Protein AF-A0A3D3RFQ3-F1 (afdb_monomer_lite)

Sequence (217 aa):
MRLSKIRIKNFKSLNEIELFIPKKDDSRAGSADFLSLVGPNNAGKSSILQAIELACPNTNLKKPILDHFPNRDLSNSPIEVEMLFEEIDVEESNNWIIKRCVNQNKIELLRRWDSDGEKISASPETLVKLPVYEFEELSVDKTKEYPTRTVLSKNEKWKPVLEKYDTNQGSKSPISKKIWHEIIDLAVSEYPDLVKDSGAYSWQNPTGLELTCLKNL

Structure (mmCIF, N/CA/C/O backbone):
data_AF-A0A3D3RFQ3-F1
#
_entry.id   AF-A0A3D3RFQ3-F1
#
loop_
_atom_site.group_PDB
_atom_site.id
_atom_site.type_symbol
_atom_site.label_atom_id
_atom_site.label_alt_id
_atom_site.label_comp_id
_atom_site.label_asym_id
_atom_site.label_entity_id
_atom_site.label_seq_id
_atom_site.pdbx_PDB_ins_code
_atom_site.Cartn_x
_atom_site.Cartn_y
_atom_site.Cartn_z
_atom_site.occupancy
_atom_site.B_iso_or_equiv
_atom_site.auth_seq_id
_atom_site.auth_comp_id
_atom_site.auth_asym_id
_atom_site.auth_atom_id
_atom_site.pdbx_PDB_model_num
ATOM 1 N N . MET A 1 1 ? 3.100 -13.810 5.535 1.00 85.19 1 MET A N 1
ATOM 2 C CA . MET A 1 1 ? 2.450 -13.030 4.461 1.00 85.19 1 MET A CA 1
ATOM 3 C C . MET A 1 1 ? 3.001 -13.425 3.100 1.00 85.19 1 MET A C 1
ATOM 5 O O . MET A 1 1 ? 4.185 -13.724 2.988 1.00 85.19 1 MET A O 1
ATOM 9 N N . ARG A 1 2 ? 2.171 -13.402 2.054 1.00 87.44 2 ARG A N 1
ATOM 10 C CA . ARG A 1 2 ? 2.539 -13.751 0.673 1.00 87.44 2 ARG A CA 1
ATOM 11 C C . ARG A 1 2 ? 2.193 -12.613 -0.283 1.00 87.44 2 ARG A C 1
ATOM 13 O O . ARG A 1 2 ? 1.047 -12.182 -0.331 1.00 87.44 2 ARG A O 1
ATOM 20 N N . LEU A 1 3 ? 3.154 -12.159 -1.086 1.00 90.75 3 LEU A N 1
ATOM 21 C CA . LEU A 1 3 ? 2.899 -11.199 -2.165 1.00 90.75 3 LEU A CA 1
ATOM 22 C C . LEU A 1 3 ? 2.108 -11.887 -3.289 1.00 90.75 3 LEU A C 1
ATOM 24 O O . LEU A 1 3 ? 2.570 -12.879 -3.849 1.00 90.75 3 LEU A O 1
ATOM 28 N N . SER A 1 4 ? 0.919 -11.383 -3.618 1.00 93.31 4 SER A N 1
ATOM 29 C CA . SER A 1 4 ? 0.034 -11.976 -4.633 1.00 93.31 4 SER A CA 1
ATOM 30 C C . SER A 1 4 ? -0.115 -11.108 -5.880 1.00 93.31 4 SER A C 1
ATOM 32 O O . SER A 1 4 ? -0.360 -11.633 -6.968 1.00 93.31 4 SER A O 1
ATOM 34 N N . LYS A 1 5 ? 0.057 -9.790 -5.750 1.00 95.38 5 LYS A N 1
ATOM 35 C CA . LYS A 1 5 ? -0.076 -8.840 -6.856 1.00 95.38 5 LYS A CA 1
ATOM 36 C C . LYS A 1 5 ? 0.896 -7.679 -6.700 1.00 95.38 5 LYS A C 1
ATOM 38 O O . LYS A 1 5 ? 1.123 -7.199 -5.591 1.00 95.38 5 LYS A O 1
ATOM 43 N N . ILE A 1 6 ? 1.429 -7.215 -7.824 1.00 96.50 6 ILE A N 1
ATOM 44 C CA . ILE A 1 6 ? 2.270 -6.022 -7.921 1.00 96.50 6 ILE A CA 1
ATOM 45 C C . ILE A 1 6 ? 1.736 -5.166 -9.061 1.00 96.50 6 ILE A C 1
ATOM 47 O O . ILE A 1 6 ? 1.509 -5.672 -10.159 1.00 96.50 6 ILE A O 1
ATOM 51 N N . ARG A 1 7 ? 1.572 -3.868 -8.833 1.00 97.75 7 ARG A N 1
ATOM 52 C CA . ARG A 1 7 ? 1.244 -2.897 -9.874 1.00 97.75 7 ARG A CA 1
ATOM 53 C C . ARG A 1 7 ? 2.259 -1.765 -9.837 1.00 97.75 7 ARG A C 1
ATOM 55 O O . ARG A 1 7 ? 2.548 -1.220 -8.780 1.00 97.75 7 ARG A O 1
ATOM 62 N N . ILE A 1 8 ? 2.824 -1.440 -10.991 1.00 97.75 8 ILE A N 1
ATOM 63 C CA . ILE A 1 8 ? 3.870 -0.424 -11.143 1.00 97.75 8 ILE A CA 1
ATOM 64 C C . ILE A 1 8 ? 3.357 0.621 -12.122 1.00 97.75 8 ILE A C 1
ATOM 66 O O . ILE A 1 8 ? 2.869 0.253 -13.192 1.00 97.75 8 ILE A O 1
ATOM 70 N N . LYS A 1 9 ? 3.506 1.903 -11.790 1.00 97.56 9 LYS A N 1
ATOM 71 C CA . LYS A 1 9 ? 3.182 3.020 -12.682 1.00 97.56 9 LYS A CA 1
ATOM 72 C C . LYS A 1 9 ? 4.309 4.030 -12.778 1.00 97.56 9 LYS A C 1
ATOM 74 O O . LYS A 1 9 ? 5.039 4.252 -11.810 1.00 97.56 9 LYS A O 1
ATOM 79 N N . ASN A 1 10 ? 4.387 4.657 -13.950 1.00 96.38 10 ASN A N 1
ATOM 80 C CA . ASN A 1 10 ? 5.311 5.735 -14.283 1.00 96.38 10 ASN A CA 1
ATOM 81 C C . ASN A 1 10 ? 6.766 5.410 -13.914 1.00 96.38 10 ASN A C 1
ATOM 83 O O . ASN A 1 10 ? 7.460 6.240 -13.342 1.00 96.38 10 ASN A O 1
ATOM 87 N N . PHE A 1 11 ? 7.247 4.202 -14.222 1.00 96.12 11 PHE A N 1
ATOM 88 C CA . PHE A 1 11 ? 8.610 3.776 -13.890 1.00 96.12 11 PHE A CA 1
ATOM 89 C C . PHE A 1 11 ? 9.391 3.392 -15.145 1.00 96.12 11 PHE A C 1
ATOM 91 O O . PHE A 1 11 ? 9.126 2.369 -15.782 1.00 96.12 11 PHE A O 1
ATOM 98 N N . LYS A 1 12 ? 10.409 4.182 -15.489 1.00 94.81 12 LYS A N 1
ATOM 99 C CA 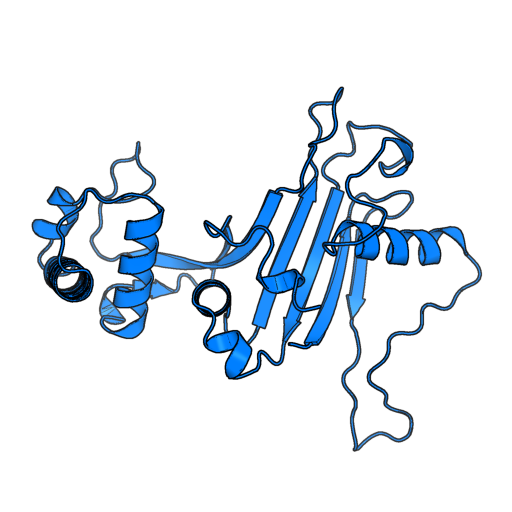. LYS A 1 12 ? 11.217 4.022 -16.706 1.00 94.81 12 LYS A CA 1
ATOM 100 C C . LYS A 1 12 ? 10.328 3.970 -17.951 1.00 94.81 12 LYS A C 1
ATOM 102 O O . LYS A 1 12 ? 9.605 4.916 -18.229 1.00 94.81 12 LYS A O 1
ATOM 107 N N . SER A 1 13 ? 10.379 2.876 -18.710 1.00 90.88 13 SER A N 1
ATOM 108 C CA . SER A 1 13 ? 9.541 2.667 -19.894 1.00 90.88 13 SER A CA 1
ATOM 109 C C . SER A 1 13 ? 8.171 2.055 -19.575 1.00 90.88 13 SER A C 1
ATOM 111 O O . SER A 1 13 ? 7.451 1.682 -20.498 1.00 90.88 13 SER A O 1
ATOM 113 N N . LEU A 1 14 ? 7.834 1.853 -18.298 1.00 92.25 14 LEU A N 1
ATOM 114 C CA . LEU A 1 14 ? 6.549 1.311 -17.862 1.00 92.25 14 LEU A CA 1
ATOM 115 C C . LEU A 1 14 ? 5.608 2.472 -17.533 1.00 92.25 14 LEU A C 1
ATOM 117 O O . LEU A 1 14 ? 5.770 3.125 -16.503 1.00 92.25 14 LEU A O 1
ATOM 121 N N . ASN A 1 15 ? 4.608 2.697 -18.386 1.00 92.94 15 ASN A N 1
ATOM 122 C CA . ASN A 1 15 ? 3.497 3.591 -18.049 1.00 92.94 15 ASN A CA 1
ATOM 123 C C . ASN A 1 15 ? 2.680 2.976 -16.909 1.00 92.94 15 ASN A C 1
ATOM 125 O O . ASN A 1 15 ? 2.502 3.581 -15.859 1.00 92.94 15 ASN A O 1
ATOM 129 N N . GLU A 1 16 ? 2.245 1.733 -17.109 1.00 95.81 16 GLU A N 1
ATOM 130 C CA . GLU A 1 16 ? 1.545 0.938 -16.114 1.00 95.81 16 GLU A CA 1
ATOM 131 C C . GLU A 1 16 ? 1.706 -0.551 -16.433 1.00 95.81 16 GLU A C 1
ATOM 133 O O . GLU A 1 16 ? 1.638 -0.957 -17.595 1.00 95.81 16 GLU A O 1
ATOM 138 N N . ILE A 1 17 ? 1.921 -1.369 -15.407 1.00 95.12 17 ILE A N 1
ATOM 139 C CA . ILE A 1 17 ? 1.865 -2.826 -15.510 1.00 95.12 17 ILE A CA 1
ATOM 140 C C . ILE A 1 17 ? 1.303 -3.417 -14.225 1.00 95.12 17 ILE A C 1
ATOM 142 O O . ILE A 1 17 ? 1.571 -2.925 -13.130 1.00 95.12 17 ILE A O 1
ATOM 146 N N . GLU A 1 18 ? 0.550 -4.500 -14.371 1.00 96.69 18 GLU A N 1
ATOM 147 C CA . GLU A 1 18 ? -0.010 -5.270 -13.272 1.00 96.69 18 GLU A CA 1
ATOM 148 C C . GLU A 1 18 ? 0.413 -6.735 -13.416 1.00 96.69 18 GLU A C 1
ATOM 150 O O . GLU A 1 18 ? 0.324 -7.322 -14.495 1.00 96.69 18 GLU A O 1
ATOM 155 N N . LEU A 1 19 ? 0.929 -7.307 -12.332 1.00 94.56 19 LEU A N 1
ATOM 156 C CA . LEU A 1 19 ? 1.484 -8.651 -12.265 1.00 94.56 19 LEU A CA 1
ATOM 157 C C . LEU A 1 19 ? 0.794 -9.415 -11.143 1.00 94.56 19 LEU A C 1
ATOM 159 O O . LEU A 1 19 ? 0.672 -8.911 -10.029 1.00 94.56 19 LEU A O 1
ATOM 163 N N . PHE A 1 20 ? 0.409 -10.654 -11.430 1.00 93.94 20 PHE A N 1
ATOM 164 C CA . PHE A 1 20 ? -0.173 -11.570 -10.457 1.00 93.94 20 PHE A CA 1
ATOM 165 C C . PHE A 1 20 ? 0.793 -12.725 -10.227 1.00 93.94 20 PHE A C 1
ATOM 167 O O . PHE A 1 20 ? 1.244 -13.364 -11.179 1.00 93.94 20 PHE A O 1
ATOM 174 N N . ILE A 1 21 ? 1.113 -12.986 -8.964 1.00 92.19 21 ILE A N 1
ATOM 175 C CA . ILE A 1 21 ? 1.926 -14.129 -8.564 1.00 92.19 21 ILE A CA 1
ATOM 176 C C . ILE A 1 21 ? 0.955 -15.295 -8.344 1.00 92.19 21 ILE A C 1
ATOM 178 O O . ILE A 1 21 ? 0.130 -15.233 -7.423 1.00 92.19 21 ILE A O 1
ATOM 182 N N . PRO A 1 22 ? 0.985 -16.333 -9.201 1.00 88.94 22 PRO A N 1
ATOM 183 C CA . PRO A 1 22 ? 0.024 -17.426 -9.140 1.00 88.94 22 PRO A CA 1
ATOM 184 C C . PRO A 1 22 ? 0.200 -18.219 -7.850 1.00 88.94 22 PRO A C 1
ATOM 186 O O . PRO A 1 22 ? 1.321 -18.432 -7.407 1.00 88.94 22 PRO A O 1
ATOM 189 N N . LYS A 1 23 ? -0.905 -18.680 -7.265 1.00 89.12 23 LYS A N 1
ATOM 190 C CA . LYS A 1 23 ? -0.859 -19.633 -6.156 1.00 89.12 23 LYS A CA 1
ATOM 191 C C . LYS A 1 23 ? -0.709 -21.045 -6.713 1.00 89.12 23 LYS A C 1
ATOM 193 O O . LYS A 1 23 ? -1.307 -21.375 -7.740 1.00 89.12 23 LYS A O 1
ATOM 198 N N . LYS A 1 24 ? 0.057 -21.885 -6.016 1.00 86.81 24 LYS A N 1
ATOM 199 C CA . LYS A 1 24 ? 0.127 -23.308 -6.344 1.00 86.81 24 LYS A CA 1
ATOM 200 C C . LYS A 1 24 ? -1.266 -23.936 -6.236 1.00 86.81 24 LYS A C 1
ATOM 202 O O . LYS A 1 24 ? -1.958 -23.780 -5.235 1.00 86.81 24 LYS A O 1
ATOM 207 N N . ASP A 1 25 ? -1.637 -24.661 -7.279 1.00 87.44 25 ASP A N 1
ATOM 208 C CA . ASP A 1 25 ? -2.883 -25.412 -7.382 1.00 87.44 25 ASP A CA 1
ATOM 209 C C . ASP A 1 25 ? -2.539 -26.899 -7.475 1.00 87.44 25 ASP A C 1
ATOM 211 O O . ASP A 1 25 ? -2.052 -27.364 -8.506 1.00 87.44 25 ASP A O 1
ATOM 215 N N . ASP A 1 26 ? -2.772 -27.637 -6.387 1.00 89.19 26 ASP A N 1
ATOM 216 C CA . ASP A 1 26 ? -2.455 -29.067 -6.306 1.00 89.19 26 ASP A CA 1
ATOM 217 C C . ASP A 1 26 ? -3.300 -29.922 -7.266 1.00 89.19 26 ASP A C 1
ATOM 219 O O . ASP A 1 26 ? -2.925 -31.055 -7.568 1.00 89.19 26 ASP A O 1
ATOM 223 N N . SER A 1 27 ? -4.406 -29.386 -7.794 1.00 90.12 27 SER A N 1
ATOM 224 C CA . SER A 1 27 ? -5.237 -30.070 -8.791 1.00 90.12 27 SER A CA 1
ATOM 225 C C . SER A 1 27 ? -4.691 -29.958 -10.220 1.00 90.12 27 SER A C 1
ATOM 227 O O . SER A 1 27 ? -5.097 -30.717 -11.104 1.00 90.12 27 SER A O 1
ATOM 229 N N . ARG A 1 28 ? -3.736 -29.050 -10.462 1.00 87.25 28 ARG A N 1
ATOM 230 C CA . ARG A 1 28 ? -3.159 -28.784 -11.782 1.00 87.25 28 ARG A CA 1
ATOM 231 C C . ARG A 1 28 ? -1.674 -29.136 -11.814 1.00 87.25 28 ARG A C 1
ATOM 233 O O . ARG A 1 28 ? -0.826 -28.411 -11.294 1.00 87.25 28 ARG A O 1
ATOM 240 N N . ALA A 1 29 ? -1.338 -30.211 -12.525 1.00 83.50 29 ALA A N 1
ATOM 241 C CA . ALA A 1 29 ? 0.050 -30.591 -12.772 1.00 83.50 29 ALA A CA 1
ATOM 242 C C . ALA A 1 29 ? 0.842 -29.435 -13.417 1.00 83.50 29 ALA A C 1
ATOM 244 O O . ALA A 1 29 ? 0.402 -28.831 -14.397 1.00 83.50 29 ALA A O 1
ATOM 245 N N . GLY A 1 30 ? 2.009 -29.123 -12.848 1.00 79.00 30 GLY A N 1
ATOM 246 C CA . GLY A 1 30 ? 2.856 -28.010 -13.288 1.00 79.00 30 GLY A CA 1
ATOM 247 C C . GLY A 1 30 ? 2.457 -26.632 -12.744 1.00 79.00 30 GLY A C 1
ATOM 248 O O . GLY A 1 30 ? 3.097 -25.649 -13.108 1.00 79.00 30 GLY A O 1
ATOM 249 N N . SER A 1 31 ? 1.437 -26.536 -11.882 1.00 82.12 31 SER A N 1
ATOM 250 C CA . SER A 1 31 ? 1.166 -25.311 -11.124 1.00 82.12 31 SER A CA 1
ATOM 251 C C . SER A 1 31 ? 2.263 -25.066 -10.090 1.00 82.12 31 SER A C 1
ATOM 253 O O . SER A 1 31 ? 2.719 -25.994 -9.417 1.00 82.12 31 SER A O 1
ATOM 255 N N . ALA A 1 32 ? 2.694 -23.816 -9.964 1.00 80.88 32 ALA A N 1
ATOM 256 C CA . ALA A 1 32 ? 3.769 -23.437 -9.067 1.00 80.88 32 ALA A CA 1
ATOM 257 C C . ALA A 1 32 ? 3.566 -22.021 -8.530 1.00 80.88 32 ALA A C 1
ATOM 259 O O . ALA A 1 32 ? 2.983 -21.172 -9.200 1.00 80.88 32 ALA A O 1
ATOM 260 N N . ASP A 1 33 ? 4.083 -21.781 -7.327 1.00 86.12 33 ASP A N 1
ATOM 261 C CA . ASP A 1 33 ? 4.032 -20.484 -6.652 1.00 86.12 33 ASP A CA 1
ATOM 262 C C . ASP A 1 33 ? 5.248 -19.621 -7.025 1.00 86.12 33 ASP A C 1
ATOM 264 O O . ASP A 1 33 ? 6.056 -19.239 -6.183 1.00 86.12 33 ASP A O 1
ATOM 268 N N . PHE A 1 34 ? 5.453 -19.396 -8.326 1.00 85.50 34 PHE A N 1
ATOM 269 C CA . PHE A 1 34 ? 6.483 -18.481 -8.814 1.00 85.50 34 PHE A CA 1
ATOM 270 C C . PHE A 1 34 ? 6.024 -17.745 -10.072 1.00 85.50 34 PHE A C 1
ATOM 272 O O . PHE A 1 34 ? 5.312 -18.284 -10.919 1.00 85.50 34 PHE A O 1
ATOM 279 N N . LEU A 1 35 ? 6.472 -16.498 -10.213 1.00 88.25 35 LEU A N 1
ATOM 280 C CA . LEU A 1 35 ? 6.270 -15.689 -11.410 1.00 88.25 35 LEU A CA 1
ATOM 281 C C . LEU A 1 35 ? 7.526 -15.748 -12.285 1.00 88.25 35 LEU A C 1
ATOM 283 O O . LEU A 1 35 ? 8.623 -15.437 -11.825 1.00 88.25 35 LEU A O 1
ATOM 287 N N . SER A 1 36 ? 7.366 -16.107 -13.560 1.00 89.00 36 SER A N 1
ATOM 288 C CA . SER A 1 36 ? 8.446 -16.036 -14.548 1.00 89.00 36 SER A CA 1
ATOM 289 C C . SER A 1 36 ? 8.238 -14.850 -15.484 1.00 89.00 36 SER A C 1
ATOM 291 O O . SER A 1 36 ? 7.204 -14.740 -16.143 1.00 89.00 36 SER A O 1
ATOM 293 N N . LEU A 1 37 ? 9.231 -13.963 -15.558 1.00 89.44 37 LEU A N 1
ATOM 294 C CA . LEU A 1 37 ? 9.246 -12.848 -16.503 1.00 89.44 37 LEU A CA 1
ATOM 295 C C . LEU A 1 37 ? 9.981 -13.280 -17.776 1.00 89.44 37 LEU A C 1
ATOM 297 O O . LEU A 1 37 ? 11.211 -13.315 -17.815 1.00 89.44 37 LEU A O 1
ATOM 301 N N . VAL A 1 38 ? 9.230 -13.591 -18.833 1.00 89.06 38 VAL A N 1
ATOM 302 C CA . VAL A 1 38 ? 9.770 -14.016 -20.134 1.00 89.06 38 VAL A CA 1
ATOM 303 C C . VAL A 1 38 ? 9.486 -12.980 -21.217 1.00 89.06 38 VAL A C 1
ATOM 305 O O . VAL A 1 38 ? 8.471 -12.291 -21.192 1.00 89.06 38 VAL A O 1
ATOM 308 N N . GLY A 1 39 ? 10.393 -12.854 -22.184 1.00 85.69 39 GLY A N 1
ATOM 309 C CA . GLY A 1 39 ? 10.185 -11.996 -23.350 1.00 85.69 39 GLY A CA 1
ATOM 310 C C . GLY A 1 39 ? 11.483 -11.447 -23.944 1.00 85.69 39 GLY A C 1
ATOM 311 O O . GLY A 1 39 ? 12.512 -11.430 -23.260 1.00 85.69 39 GLY A O 1
ATOM 312 N N . PRO A 1 40 ? 11.443 -10.962 -25.198 1.00 80.38 40 PRO A N 1
ATOM 313 C CA . PRO A 1 40 ? 12.625 -10.509 -25.935 1.00 80.38 40 PRO A CA 1
ATOM 314 C C . PRO A 1 40 ? 13.212 -9.198 -25.390 1.00 80.38 40 PRO A C 1
ATOM 316 O O . PRO A 1 40 ? 14.398 -8.930 -25.556 1.00 80.38 4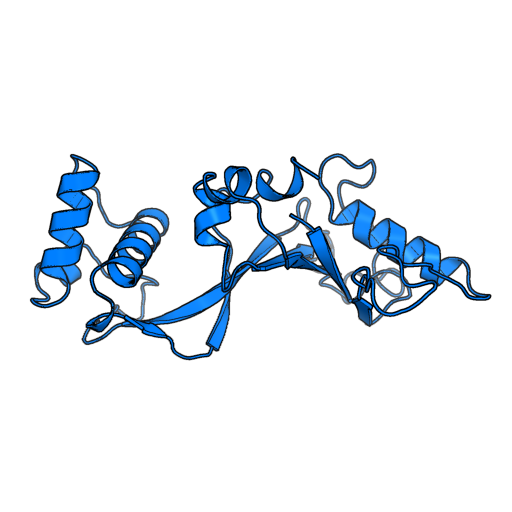0 PRO A O 1
ATOM 319 N N . ASN A 1 41 ? 12.403 -8.379 -24.709 1.00 72.12 41 ASN A N 1
ATOM 320 C CA . ASN A 1 41 ? 12.831 -7.086 -24.185 1.00 72.12 41 ASN A CA 1
ATOM 321 C C . ASN A 1 41 ? 13.462 -7.232 -22.791 1.00 72.12 41 ASN A C 1
ATOM 323 O O . ASN A 1 41 ? 12.781 -7.586 -21.825 1.00 72.12 41 ASN A O 1
ATOM 327 N N . ASN A 1 42 ? 14.760 -6.964 -22.661 1.00 72.88 42 ASN A N 1
ATOM 328 C CA . ASN A 1 42 ? 15.451 -6.989 -21.367 1.00 72.88 42 ASN A CA 1
ATOM 329 C C . ASN A 1 42 ? 15.152 -5.753 -20.509 1.00 72.88 42 ASN A C 1
ATOM 331 O O . ASN A 1 42 ? 15.068 -5.881 -19.290 1.00 72.88 42 ASN A O 1
ATOM 335 N N . ALA A 1 43 ? 14.895 -4.593 -21.123 1.00 75.31 43 ALA A N 1
ATOM 336 C CA . ALA A 1 43 ? 14.679 -3.343 -20.395 1.00 75.31 43 ALA A CA 1
ATOM 337 C C . ALA A 1 43 ? 13.407 -3.378 -19.532 1.00 75.31 43 ALA A C 1
ATOM 339 O O . ALA A 1 43 ? 13.438 -2.946 -18.381 1.00 75.31 43 ALA A O 1
ATOM 340 N N . GLY A 1 44 ? 12.312 -3.954 -20.042 1.00 85.38 44 GLY A N 1
ATOM 341 C CA . GLY A 1 44 ? 11.057 -4.080 -19.291 1.00 85.38 44 GLY A CA 1
ATOM 342 C C . GLY A 1 44 ? 11.186 -4.994 -18.068 1.00 85.38 44 GLY A C 1
ATOM 343 O O . GLY A 1 44 ? 10.774 -4.619 -16.976 1.00 85.38 44 GLY A O 1
ATOM 344 N N . LYS A 1 45 ? 11.840 -6.154 -18.222 1.00 91.62 45 LYS A N 1
ATOM 345 C CA . LYS A 1 45 ? 12.051 -7.118 -17.127 1.00 91.62 45 LYS A CA 1
ATOM 346 C C . LYS A 1 45 ? 12.911 -6.529 -16.008 1.00 91.62 45 LYS A C 1
ATOM 348 O O . LYS A 1 45 ? 12.533 -6.594 -14.843 1.00 91.62 45 LYS A O 1
ATOM 353 N N . SER A 1 46 ? 14.037 -5.908 -16.362 1.00 92.25 46 SER A N 1
ATOM 354 C CA . SER A 1 46 ? 14.898 -5.236 -15.384 1.00 92.25 46 SER A CA 1
ATOM 355 C C . SER A 1 46 ? 14.200 -4.045 -14.724 1.00 92.25 46 SER A C 1
ATOM 357 O O . SER A 1 46 ? 14.402 -3.825 -13.536 1.00 92.25 46 SER A O 1
ATOM 359 N N . SER A 1 47 ? 13.345 -3.316 -15.453 1.00 94.25 47 SER A N 1
ATOM 360 C CA . SER A 1 47 ? 12.556 -2.215 -14.879 1.00 94.25 47 SER A CA 1
ATOM 361 C C . SER A 1 47 ? 11.553 -2.712 -13.840 1.00 94.25 47 SER A C 1
ATOM 363 O O . SER A 1 47 ? 11.443 -2.101 -12.785 1.00 94.25 47 SER A O 1
ATOM 365 N N . ILE A 1 48 ? 10.884 -3.845 -14.090 1.00 95.00 48 ILE A N 1
ATOM 366 C CA . ILE A 1 48 ? 9.992 -4.481 -13.106 1.00 95.00 48 ILE A CA 1
ATOM 367 C C . ILE A 1 48 ? 10.770 -4.831 -11.833 1.00 95.00 48 ILE A C 1
ATOM 369 O O . ILE A 1 48 ? 10.368 -4.436 -10.742 1.00 95.00 48 ILE A O 1
ATOM 373 N N . LEU A 1 49 ? 11.905 -5.526 -11.965 1.00 93.50 49 LEU A N 1
ATOM 374 C CA . LEU A 1 49 ? 12.716 -5.927 -10.810 1.00 93.50 49 LEU A CA 1
ATOM 375 C C . LEU A 1 49 ? 13.238 -4.721 -10.021 1.00 93.50 49 LEU A C 1
ATOM 377 O O . LEU A 1 49 ? 13.202 -4.738 -8.797 1.00 93.50 49 LEU A O 1
ATOM 381 N N . GLN A 1 50 ? 13.667 -3.658 -10.703 1.00 94.88 50 GLN A N 1
ATOM 382 C CA . GLN A 1 50 ? 14.145 -2.439 -10.048 1.00 94.88 50 GLN A CA 1
ATOM 383 C C . GLN A 1 50 ? 13.030 -1.638 -9.374 1.00 94.88 50 GLN A C 1
ATOM 385 O O . GLN A 1 50 ? 13.278 -1.023 -8.342 1.00 94.88 50 GLN A O 1
ATOM 390 N N . ALA A 1 51 ? 11.812 -1.639 -9.918 1.00 95.38 51 ALA A N 1
ATOM 391 C CA . ALA A 1 51 ? 10.666 -1.023 -9.254 1.00 95.38 51 ALA A CA 1
ATOM 392 C C . ALA A 1 51 ? 10.323 -1.761 -7.950 1.00 95.38 51 ALA A C 1
ATOM 394 O O . ALA A 1 51 ? 10.072 -1.126 -6.929 1.00 95.38 51 ALA A O 1
ATOM 395 N N . ILE A 1 52 ? 10.380 -3.097 -7.968 1.00 93.25 52 ILE A N 1
ATOM 396 C CA . ILE A 1 52 ? 10.209 -3.923 -6.765 1.00 93.25 52 ILE A CA 1
ATOM 397 C C . ILE A 1 52 ? 11.347 -3.651 -5.774 1.00 93.25 52 ILE A C 1
ATOM 399 O O . ILE A 1 52 ? 11.087 -3.416 -4.598 1.00 93.25 52 ILE A O 1
ATOM 403 N N . GLU A 1 53 ? 12.596 -3.607 -6.247 1.00 93.25 53 GLU A N 1
ATOM 404 C CA . GLU A 1 53 ? 13.760 -3.283 -5.417 1.00 93.25 53 GLU A CA 1
ATOM 405 C C . GLU A 1 53 ? 13.614 -1.910 -4.743 1.00 93.25 53 GLU A C 1
ATOM 407 O O . GLU A 1 53 ? 13.924 -1.777 -3.563 1.00 93.25 53 GLU A O 1
ATOM 412 N N . LEU A 1 54 ? 13.100 -0.908 -5.462 1.00 93.00 54 LEU A N 1
ATOM 413 C CA . LEU A 1 54 ? 12.836 0.429 -4.927 1.00 93.00 54 LEU A CA 1
ATOM 414 C C . LEU A 1 54 ? 11.732 0.429 -3.852 1.00 93.00 54 LEU A C 1
ATOM 416 O O . LEU A 1 54 ? 11.779 1.230 -2.919 1.00 93.00 54 LEU A O 1
ATOM 420 N N . ALA A 1 55 ? 10.725 -0.439 -3.986 1.00 91.94 55 ALA A N 1
ATOM 421 C CA . ALA A 1 55 ? 9.598 -0.538 -3.058 1.00 91.94 55 ALA A CA 1
ATOM 422 C C . ALA A 1 55 ? 9.907 -1.322 -1.780 1.00 91.94 55 ALA A C 1
ATOM 424 O O . ALA A 1 55 ? 9.311 -1.042 -0.732 1.00 91.94 55 ALA A O 1
ATOM 425 N N . CYS A 1 56 ? 10.838 -2.271 -1.846 1.00 87.81 56 CYS A N 1
ATOM 426 C CA . CYS A 1 56 ? 11.281 -3.036 -0.691 1.00 87.81 56 CYS A CA 1
ATOM 427 C C . CYS A 1 56 ? 12.287 -2.238 0.160 1.00 87.81 56 CYS A C 1
ATOM 429 O O . CYS A 1 56 ? 13.199 -1.601 -0.370 1.00 87.81 56 CYS A O 1
ATOM 431 N N . PRO A 1 57 ? 12.178 -2.274 1.499 1.00 76.19 57 PRO A N 1
ATOM 432 C CA . PRO A 1 57 ? 13.198 -1.716 2.370 1.00 76.19 57 PRO A CA 1
ATOM 433 C C . PRO A 1 57 ? 14.473 -2.567 2.289 1.00 76.19 57 PRO A C 1
ATOM 435 O O . PRO A 1 57 ? 14.441 -3.736 1.924 1.00 76.19 57 PRO A O 1
ATOM 438 N N . ASN A 1 58 ? 15.602 -1.990 2.702 1.00 77.62 58 ASN A N 1
ATOM 439 C CA . ASN A 1 58 ? 16.897 -2.679 2.813 1.00 77.62 58 ASN A CA 1
ATOM 440 C C . ASN A 1 58 ? 17.531 -3.140 1.490 1.00 77.62 58 ASN A C 1
ATOM 442 O O . ASN A 1 58 ? 18.423 -3.985 1.497 1.00 77.62 58 ASN A O 1
ATOM 446 N N . THR A 1 59 ? 17.141 -2.544 0.369 1.00 83.94 59 THR A N 1
ATOM 447 C CA . THR A 1 59 ? 17.807 -2.755 -0.917 1.00 83.94 59 THR A CA 1
ATOM 448 C C . THR A 1 59 ? 18.888 -1.700 -1.171 1.00 83.94 59 THR A C 1
ATOM 450 O O . THR A 1 59 ? 19.040 -0.720 -0.426 1.00 83.94 59 THR A O 1
ATOM 453 N N . ASN A 1 60 ? 19.672 -1.891 -2.236 1.00 84.50 60 ASN A N 1
ATOM 454 C CA . ASN A 1 60 ? 20.664 -0.897 -2.652 1.00 84.50 60 ASN A CA 1
ATOM 455 C C . ASN A 1 60 ? 19.988 0.363 -3.211 1.00 84.50 60 ASN A C 1
ATOM 457 O O . ASN A 1 60 ? 20.545 1.463 -3.137 1.00 84.50 60 ASN A O 1
ATOM 461 N N . LEU A 1 61 ? 18.768 0.216 -3.731 1.00 87.19 61 LEU A N 1
ATOM 462 C CA . LEU A 1 61 ? 18.006 1.281 -4.353 1.00 87.19 61 LEU A CA 1
ATOM 463 C C . LEU A 1 61 ? 17.051 1.961 -3.366 1.00 87.19 61 LEU A C 1
ATOM 465 O O . LEU A 1 61 ? 15.859 1.692 -3.324 1.00 87.19 61 LEU A O 1
ATOM 469 N N . LYS A 1 62 ? 17.587 2.898 -2.580 1.00 83.44 62 LYS A N 1
ATOM 470 C CA . LYS A 1 62 ? 16.840 3.553 -1.487 1.00 83.44 62 LYS A CA 1
ATOM 471 C C . LYS A 1 62 ? 15.876 4.660 -1.922 1.00 83.44 62 LYS A C 1
ATOM 473 O O . LYS A 1 62 ? 14.970 5.007 -1.171 1.00 83.44 62 LYS A O 1
ATOM 478 N N . LYS A 1 63 ? 16.118 5.279 -3.078 1.00 89.94 63 LYS A N 1
ATOM 479 C CA . LYS A 1 63 ? 15.310 6.384 -3.608 1.00 89.94 63 LYS A CA 1
ATOM 480 C C . LYS A 1 63 ? 15.365 6.414 -5.135 1.00 89.94 63 LYS A C 1
ATOM 482 O O . LYS A 1 63 ? 16.365 5.959 -5.703 1.00 89.94 63 LYS A O 1
ATOM 487 N N . PRO A 1 64 ? 14.347 6.969 -5.809 1.00 93.06 64 PRO A N 1
ATOM 488 C CA . PRO A 1 64 ? 14.404 7.135 -7.241 1.00 93.06 64 PRO A CA 1
ATOM 489 C C . PRO A 1 64 ? 15.419 8.210 -7.632 1.00 93.06 64 PRO A C 1
ATOM 491 O O . PRO A 1 64 ? 15.743 9.119 -6.865 1.00 93.06 64 PRO A O 1
ATOM 494 N N . ILE A 1 65 ? 15.912 8.088 -8.857 1.00 94.38 65 ILE A N 1
ATOM 495 C CA . ILE A 1 65 ? 16.726 9.091 -9.542 1.00 94.38 65 ILE A CA 1
ATOM 496 C C . ILE A 1 65 ? 16.019 9.484 -10.839 1.00 94.38 65 ILE A C 1
ATOM 498 O O . ILE A 1 65 ? 15.070 8.817 -11.244 1.00 94.38 65 ILE A O 1
ATOM 502 N N . LEU A 1 66 ? 16.499 10.528 -11.514 1.00 93.75 66 LEU A N 1
ATOM 503 C CA . LEU A 1 66 ? 15.900 11.022 -12.756 1.00 93.75 66 LEU A CA 1
ATOM 504 C C . LEU A 1 66 ? 15.711 9.919 -13.816 1.00 93.75 66 LEU A C 1
ATOM 506 O O . LEU A 1 66 ? 14.677 9.865 -14.470 1.00 93.75 66 LEU A O 1
ATOM 510 N N . ASP A 1 67 ? 16.663 8.986 -13.925 1.00 94.56 67 ASP A N 1
ATOM 511 C CA . ASP A 1 67 ? 16.598 7.838 -14.846 1.00 94.56 67 ASP A CA 1
ATOM 512 C C . ASP A 1 67 ? 15.441 6.862 -14.576 1.00 94.56 67 ASP A C 1
ATOM 514 O O . ASP A 1 67 ? 15.172 5.982 -15.394 1.00 94.56 67 ASP A O 1
ATOM 518 N N . HIS A 1 68 ? 14.786 6.958 -13.420 1.00 95.25 68 HIS A N 1
ATOM 519 C CA . HIS A 1 68 ? 13.618 6.143 -13.092 1.00 95.25 68 HIS A CA 1
ATOM 520 C C . HIS A 1 68 ? 12.310 6.775 -13.551 1.00 95.25 68 HIS A C 1
ATOM 522 O O . HIS A 1 68 ? 11.311 6.065 -13.631 1.00 95.25 68 HIS A O 1
ATOM 528 N N . PHE A 1 69 ? 12.308 8.064 -13.882 1.00 94.25 69 PHE A N 1
ATOM 529 C CA . PHE A 1 69 ? 11.126 8.734 -14.401 1.00 94.25 69 PHE A CA 1
ATOM 530 C C . PHE A 1 69 ? 11.003 8.505 -15.912 1.00 94.25 69 PHE A C 1
ATOM 532 O O . PHE A 1 69 ? 12.021 8.472 -16.620 1.00 94.25 69 PHE A O 1
ATOM 539 N N . PRO A 1 70 ? 9.775 8.358 -16.438 1.00 93.06 70 PRO A N 1
ATOM 540 C CA . PRO A 1 70 ? 9.541 8.259 -17.868 1.00 93.06 70 PRO A CA 1
ATOM 541 C C . PRO A 1 70 ? 10.176 9.437 -18.601 1.00 93.06 70 PRO A C 1
ATOM 543 O O . PRO A 1 70 ? 10.065 10.586 -18.176 1.00 93.06 70 PRO A O 1
ATOM 546 N N . ASN A 1 71 ? 10.894 9.134 -19.684 1.00 92.31 71 ASN A N 1
ATOM 547 C CA . ASN A 1 71 ? 11.630 10.112 -20.492 1.00 92.31 71 ASN A CA 1
ATOM 548 C C . ASN A 1 71 ? 12.638 10.980 -19.718 1.00 92.31 71 ASN A C 1
ATOM 550 O O . ASN A 1 71 ? 13.077 11.995 -20.252 1.00 92.31 71 ASN A O 1
ATOM 554 N N . ARG A 1 72 ? 13.042 10.576 -18.501 1.00 92.50 72 ARG A N 1
ATOM 555 C CA . ARG A 1 72 ? 13.900 11.378 -17.609 1.00 92.50 72 ARG A CA 1
ATOM 556 C C . ARG A 1 72 ? 13.292 12.739 -17.280 1.00 92.50 72 ARG A C 1
ATOM 558 O O . ARG A 1 72 ? 14.007 13.732 -17.186 1.00 92.50 72 ARG A O 1
ATOM 565 N N . ASP A 1 73 ? 11.976 12.772 -17.124 1.00 93.00 73 ASP A N 1
ATOM 566 C CA . ASP A 1 73 ? 11.219 13.989 -16.875 1.00 93.00 73 ASP A CA 1
ATOM 567 C C . ASP A 1 73 ? 10.430 13.849 -15.572 1.00 93.00 73 ASP A C 1
ATOM 569 O O . ASP A 1 73 ? 9.558 12.989 -15.435 1.00 93.00 73 ASP A O 1
ATOM 573 N N . LEU A 1 74 ? 10.772 14.700 -14.603 1.00 92.62 74 LEU A N 1
ATOM 574 C CA . LEU A 1 74 ? 10.166 14.722 -13.274 1.00 92.62 74 LEU A CA 1
ATOM 575 C C . LEU A 1 74 ? 8.690 15.124 -13.297 1.00 92.62 74 LEU A C 1
ATOM 577 O O . LEU A 1 74 ? 7.975 14.793 -12.357 1.00 92.62 74 LEU A O 1
ATOM 581 N N . SER A 1 75 ? 8.220 15.780 -14.364 1.00 91.12 75 SER A N 1
ATOM 582 C CA . SER A 1 75 ? 6.798 16.097 -14.536 1.00 91.12 75 SER A CA 1
ATOM 583 C C . SER A 1 75 ? 5.928 14.856 -14.765 1.00 91.12 75 SER A C 1
ATOM 585 O O . SER A 1 75 ? 4.717 14.921 -14.579 1.00 91.12 75 SER A O 1
ATOM 587 N N . ASN A 1 76 ? 6.539 13.706 -15.081 1.00 90.69 76 ASN A N 1
ATOM 588 C CA . ASN A 1 76 ? 5.866 12.406 -15.138 1.00 90.69 76 ASN A CA 1
ATOM 589 C C . ASN A 1 76 ? 5.761 11.730 -13.754 1.00 90.69 76 ASN A C 1
ATOM 591 O O . ASN A 1 76 ? 5.618 10.509 -13.668 1.00 90.69 76 ASN A O 1
ATOM 595 N N . SER A 1 77 ? 5.877 12.499 -12.667 1.00 90.94 77 SER A N 1
ATOM 596 C CA . SER A 1 77 ? 5.547 12.052 -11.314 1.00 90.94 77 SER A CA 1
ATOM 597 C C . SER A 1 77 ? 4.033 11.795 -11.166 1.00 90.94 77 SER A C 1
ATOM 599 O O . SER A 1 77 ? 3.226 12.298 -11.951 1.00 90.94 77 SER A O 1
ATOM 601 N N . PRO A 1 78 ? 3.611 11.015 -10.157 1.00 95.44 78 PRO A N 1
ATOM 602 C CA . PRO A 1 78 ? 4.426 10.229 -9.231 1.00 95.44 78 PRO A CA 1
ATOM 603 C C . PRO A 1 78 ? 4.855 8.871 -9.810 1.00 95.44 78 PRO A C 1
ATOM 605 O O . PRO A 1 78 ? 4.180 8.317 -10.677 1.00 95.44 78 PRO A O 1
ATOM 608 N N . ILE A 1 79 ? 5.937 8.305 -9.262 1.00 96.62 79 ILE A N 1
ATOM 609 C CA . ILE A 1 79 ? 6.232 6.866 -9.371 1.00 96.62 79 ILE A CA 1
ATOM 610 C C . ILE A 1 79 ? 5.389 6.143 -8.320 1.00 96.62 79 ILE A C 1
ATOM 612 O O . ILE A 1 79 ? 5.453 6.496 -7.139 1.00 96.62 79 ILE A O 1
ATOM 616 N N . GLU A 1 80 ? 4.662 5.103 -8.723 1.00 97.19 80 GLU A N 1
ATOM 617 C CA . GLU A 1 80 ? 3.818 4.311 -7.822 1.00 97.19 80 GLU A CA 1
ATOM 618 C C . GLU A 1 80 ? 4.149 2.821 -7.928 1.00 97.19 80 GLU A C 1
ATOM 620 O O . GLU A 1 80 ? 4.192 2.256 -9.024 1.00 97.19 80 GLU A O 1
ATOM 625 N N . VAL A 1 81 ? 4.349 2.179 -6.777 1.00 96.69 81 VAL A N 1
ATOM 626 C CA . VAL A 1 81 ? 4.450 0.720 -6.664 1.00 96.69 81 VAL A CA 1
ATOM 627 C C . VAL A 1 81 ? 3.453 0.241 -5.618 1.00 96.69 81 VAL A C 1
ATOM 629 O O . VAL A 1 81 ? 3.609 0.486 -4.421 1.00 96.69 81 VAL A O 1
ATOM 632 N N . GLU A 1 82 ? 2.413 -0.432 -6.090 1.00 96.31 82 GLU A N 1
ATOM 633 C CA . GLU A 1 82 ? 1.351 -1.041 -5.299 1.00 96.31 82 GLU A CA 1
ATOM 634 C C . GLU A 1 82 ? 1.619 -2.546 -5.155 1.00 96.31 82 GLU A C 1
ATOM 636 O O . GLU A 1 82 ? 1.973 -3.230 -6.117 1.00 96.31 82 GLU A O 1
ATOM 641 N N . MET A 1 83 ? 1.461 -3.065 -3.943 1.00 95.12 83 MET A N 1
ATOM 642 C CA . MET A 1 83 ? 1.700 -4.455 -3.570 1.00 95.12 83 MET A CA 1
ATOM 643 C C . MET A 1 83 ? 0.514 -4.974 -2.761 1.00 95.12 83 MET A C 1
ATOM 645 O O . MET A 1 83 ? 0.128 -4.369 -1.761 1.00 95.12 83 MET A O 1
ATOM 649 N N . LEU A 1 84 ? -0.042 -6.109 -3.176 1.00 93.81 84 LEU A N 1
ATOM 650 C CA . LEU A 1 84 ? -1.066 -6.834 -2.430 1.00 93.81 84 LEU A CA 1
ATOM 651 C C . LEU A 1 84 ? -0.427 -8.039 -1.754 1.00 93.81 84 LEU A C 1
ATOM 653 O O . LEU A 1 84 ? 0.115 -8.922 -2.423 1.00 93.81 84 LEU A O 1
ATOM 657 N N . PHE A 1 85 ? -0.554 -8.091 -0.438 1.00 91.88 85 PHE A N 1
ATOM 658 C CA . PHE A 1 85 ? -0.185 -9.237 0.369 1.00 91.88 85 PHE A CA 1
ATOM 659 C C . PHE A 1 85 ? -1.441 -9.975 0.824 1.00 91.88 85 PHE A C 1
ATOM 661 O O . PHE A 1 85 ? -2.427 -9.357 1.222 1.00 91.88 85 PHE A O 1
ATOM 668 N N . GLU A 1 86 ? -1.392 -11.296 0.776 1.00 91.00 86 GLU A N 1
ATOM 669 C CA . GLU A 1 86 ? -2.418 -12.220 1.258 1.00 91.00 86 GLU A CA 1
ATOM 670 C C . GLU A 1 86 ? -1.789 -13.184 2.272 1.00 91.00 86 GLU A C 1
ATOM 672 O O . GLU A 1 86 ? -0.575 -13.150 2.488 1.00 91.00 86 GLU A O 1
ATOM 677 N N . GLU A 1 87 ? -2.599 -14.052 2.883 1.00 87.25 87 GLU A N 1
ATOM 678 C CA . GLU A 1 87 ? -2.117 -15.098 3.803 1.00 87.25 87 GLU A CA 1
ATOM 679 C C . GLU A 1 87 ? -1.273 -14.503 4.941 1.00 87.25 87 GLU A C 1
ATOM 681 O O . GLU A 1 87 ? -0.106 -14.851 5.144 1.00 87.25 87 GLU A O 1
ATOM 686 N N . ILE A 1 88 ? -1.860 -13.529 5.639 1.00 84.69 88 ILE A N 1
ATOM 687 C CA . ILE A 1 88 ? -1.229 -12.901 6.797 1.00 84.69 88 ILE A CA 1
ATOM 688 C C . ILE A 1 88 ? -1.236 -13.920 7.934 1.00 84.69 88 ILE A C 1
ATOM 690 O O . ILE A 1 88 ? -2.295 -14.429 8.308 1.00 84.69 88 ILE A O 1
ATOM 694 N N . ASP A 1 89 ? -0.055 -14.257 8.444 1.00 81.06 89 ASP A N 1
ATOM 695 C CA . ASP A 1 89 ? 0.082 -15.283 9.474 1.00 81.06 89 ASP A CA 1
ATOM 696 C C . ASP A 1 89 ? -0.348 -14.747 10.849 1.00 81.06 89 ASP A C 1
ATOM 698 O O . ASP A 1 89 ? -0.409 -13.537 11.087 1.00 81.06 89 ASP A O 1
ATOM 702 N N . VAL A 1 90 ? -0.633 -15.649 11.787 1.00 75.69 90 VAL A N 1
ATOM 703 C CA . VAL A 1 90 ? -1.080 -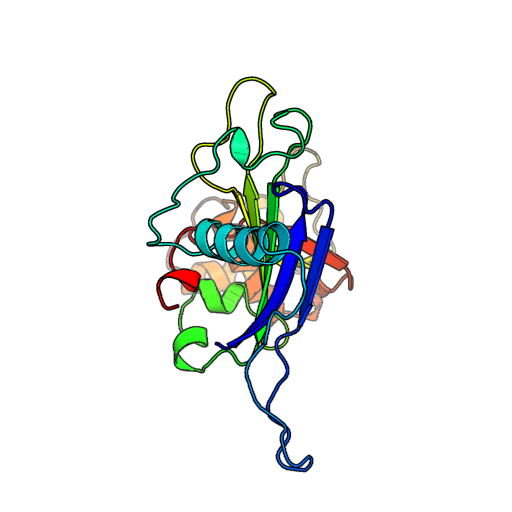15.326 13.146 1.00 75.69 90 VAL A CA 1
ATOM 704 C C . VAL A 1 90 ? -0.049 -14.454 13.862 1.00 75.69 90 VAL A C 1
ATOM 706 O O . VAL A 1 90 ? -0.416 -13.464 14.496 1.00 75.69 90 VAL A O 1
ATOM 709 N N . GLU A 1 91 ? 1.242 -14.754 13.723 1.00 75.25 91 GLU A N 1
ATOM 710 C CA . GLU A 1 91 ? 2.313 -13.954 14.329 1.00 75.25 91 GLU A CA 1
ATOM 711 C C . GLU A 1 91 ? 2.373 -12.529 13.760 1.00 75.25 91 GLU A C 1
ATOM 713 O O . GLU A 1 91 ? 2.506 -11.562 14.513 1.00 75.25 91 GLU A O 1
ATOM 718 N N . GLU A 1 92 ? 2.192 -12.375 12.448 1.00 73.69 92 GLU A N 1
ATOM 719 C CA . GLU A 1 92 ? 2.135 -11.068 11.785 1.00 73.69 92 GLU A CA 1
ATOM 720 C C . GLU A 1 92 ? 0.883 -10.293 12.206 1.00 73.69 92 GLU A C 1
ATOM 722 O O . GLU A 1 92 ? 0.952 -9.092 12.469 1.00 73.69 92 GLU A O 1
ATOM 727 N N . SER A 1 93 ? -0.250 -10.984 12.351 1.00 71.25 93 SER A N 1
ATOM 728 C CA . SER A 1 93 ? -1.517 -10.397 12.797 1.00 71.25 93 SER A CA 1
ATOM 729 C C . SER A 1 93 ? -1.472 -9.876 14.240 1.00 71.25 93 SER A C 1
ATOM 731 O O . SER A 1 93 ? -2.236 -8.979 14.601 1.00 71.25 93 SER A O 1
ATOM 733 N N . ASN A 1 94 ? -0.541 -10.379 15.059 1.00 73.12 94 ASN A N 1
ATOM 734 C CA . ASN A 1 94 ? -0.309 -9.888 16.418 1.00 73.12 94 ASN A CA 1
ATOM 735 C C . ASN A 1 94 ? 0.474 -8.566 16.445 1.00 73.12 94 ASN A C 1
ATOM 737 O O . ASN A 1 94 ? 0.475 -7.869 17.464 1.00 73.12 94 ASN A O 1
ATOM 741 N N . ASN A 1 95 ? 1.117 -8.171 15.340 1.00 76.44 95 ASN A N 1
ATOM 742 C CA . ASN A 1 95 ? 1.716 -6.848 15.230 1.00 76.44 95 ASN A CA 1
ATOM 743 C C . ASN A 1 95 ? 0.605 -5.800 15.095 1.00 76.44 95 ASN A C 1
ATOM 745 O O . ASN A 1 95 ? -0.125 -5.770 14.106 1.00 76.44 95 ASN A O 1
ATOM 749 N N . TRP A 1 96 ? 0.504 -4.902 16.077 1.00 68.31 96 TRP A N 1
ATOM 750 C CA . TRP A 1 96 ? -0.563 -3.899 16.141 1.00 68.31 96 TRP A CA 1
ATOM 751 C C . TRP A 1 96 ? -0.650 -3.003 14.896 1.00 68.31 96 TRP A C 1
ATOM 753 O O . TRP A 1 96 ? -1.734 -2.538 14.565 1.00 68.31 96 TRP A O 1
ATOM 763 N N . ILE A 1 97 ? 0.463 -2.765 14.195 1.00 68.75 97 ILE A N 1
ATOM 764 C CA . ILE A 1 97 ? 0.492 -1.965 12.962 1.00 68.75 97 ILE A CA 1
ATOM 765 C C . ILE A 1 97 ? -0.126 -2.762 11.812 1.00 68.75 97 ILE A C 1
ATOM 767 O O . ILE A 1 97 ? -0.987 -2.251 11.098 1.00 68.75 97 ILE A O 1
ATOM 771 N N . ILE A 1 98 ? 0.296 -4.022 11.663 1.00 74.06 98 ILE A N 1
ATOM 772 C CA . ILE A 1 98 ? -0.197 -4.939 10.629 1.00 74.06 98 ILE A CA 1
ATOM 773 C C . ILE A 1 98 ? -1.687 -5.185 10.844 1.00 74.06 98 ILE A C 1
ATOM 775 O O . ILE A 1 98 ? -2.461 -5.002 9.914 1.00 74.06 98 ILE A O 1
ATOM 779 N N . LYS A 1 99 ? -2.110 -5.488 12.076 1.00 76.62 99 LYS A N 1
ATOM 780 C CA . LYS A 1 99 ? -3.508 -5.756 12.441 1.00 76.62 99 LYS A CA 1
ATOM 781 C C . LYS A 1 99 ? -4.488 -4.693 11.936 1.00 76.62 99 LYS A C 1
ATOM 783 O O . LYS A 1 99 ? -5.570 -5.040 11.485 1.00 76.62 99 LYS A O 1
ATOM 788 N N . ARG A 1 100 ? -4.103 -3.414 11.985 1.00 72.25 100 ARG A N 1
ATOM 789 C CA . ARG A 1 100 ? -4.931 -2.283 11.517 1.00 72.25 100 ARG A CA 1
ATOM 790 C C . ARG A 1 100 ? -5.018 -2.181 9.998 1.00 72.25 100 ARG A C 1
ATOM 792 O O . ARG A 1 100 ? -5.918 -1.546 9.469 1.00 72.25 100 ARG A O 1
ATOM 799 N N . CYS A 1 101 ? -4.046 -2.768 9.316 1.00 77.62 101 CYS A N 1
ATOM 800 C CA . CYS A 1 101 ? -3.899 -2.733 7.869 1.00 77.62 101 CYS A CA 1
ATOM 801 C C . CYS A 1 101 ? -4.476 -3.968 7.188 1.00 77.62 101 CYS A C 1
ATOM 803 O O . CYS A 1 101 ? -4.663 -3.961 5.973 1.00 77.62 101 CYS A O 1
ATOM 805 N N . VAL A 1 102 ? -4.747 -5.022 7.961 1.00 81.31 102 VAL A N 1
ATOM 806 C CA . VAL A 1 102 ? -5.380 -6.235 7.461 1.00 81.31 102 VAL A CA 1
ATOM 807 C C . VAL A 1 102 ? -6.860 -5.968 7.232 1.00 81.31 102 VAL A C 1
ATOM 809 O O . VAL A 1 102 ? -7.624 -5.745 8.167 1.00 81.31 102 VAL A O 1
ATOM 812 N N . ASN A 1 103 ? -7.274 -6.084 5.979 1.00 77.56 103 ASN A N 1
ATOM 813 C CA . ASN A 1 103 ? -8.669 -6.136 5.581 1.00 77.56 103 ASN A CA 1
ATOM 814 C C . ASN A 1 103 ? -8.923 -7.462 4.859 1.00 77.56 103 ASN A C 1
ATOM 816 O O . ASN A 1 103 ? -8.240 -7.776 3.889 1.00 77.56 103 ASN A O 1
ATOM 820 N N . GLN A 1 104 ? -9.885 -8.258 5.334 1.00 78.31 104 GLN A N 1
ATOM 821 C CA . GLN A 1 104 ? -10.230 -9.561 4.738 1.00 78.31 104 GLN A CA 1
ATOM 822 C C . GLN A 1 104 ? -9.018 -10.502 4.537 1.00 78.31 104 GLN A C 1
ATOM 824 O O . GLN A 1 104 ? -8.918 -11.194 3.526 1.00 78.31 104 GLN A O 1
ATOM 829 N N . ASN A 1 105 ? -8.090 -10.532 5.503 1.00 84.50 105 ASN A N 1
ATOM 830 C CA . ASN A 1 105 ? -6.824 -11.280 5.429 1.00 84.50 105 ASN A CA 1
ATOM 831 C C . ASN A 1 105 ? -5.876 -10.829 4.295 1.00 84.50 105 ASN A C 1
ATOM 833 O O . ASN A 1 105 ? -5.084 -11.619 3.773 1.00 84.50 105 ASN A O 1
ATOM 837 N N . LYS A 1 106 ? -5.972 -9.555 3.897 1.00 89.31 106 LYS A N 1
ATOM 838 C CA . LYS A 1 106 ? -5.137 -8.933 2.870 1.00 89.31 106 LYS A CA 1
ATOM 839 C C . LYS A 1 106 ? -4.612 -7.577 3.318 1.00 89.31 106 LYS A C 1
ATOM 841 O O . LYS A 1 106 ? -5.241 -6.902 4.129 1.00 89.31 106 LYS A O 1
ATOM 846 N N . ILE A 1 107 ? -3.479 -7.171 2.757 1.00 90.00 107 ILE A N 1
ATOM 847 C CA . ILE A 1 107 ? -2.901 -5.835 2.926 1.00 90.00 107 ILE A CA 1
ATOM 848 C C . ILE A 1 107 ? -2.553 -5.300 1.544 1.00 90.00 107 ILE A C 1
ATOM 850 O O . ILE A 1 107 ? -1.717 -5.872 0.849 1.00 90.00 107 ILE A O 1
ATOM 854 N N . GLU A 1 108 ? -3.171 -4.191 1.154 1.00 92.31 108 GLU A N 1
ATOM 855 C CA . GLU A 1 108 ? -2.796 -3.436 -0.044 1.00 92.31 108 GLU A CA 1
ATOM 856 C C . GLU A 1 108 ? -1.925 -2.254 0.382 1.00 92.31 108 GLU A C 1
ATOM 858 O O . GLU A 1 108 ? -2.383 -1.372 1.111 1.00 92.31 108 GLU A O 1
ATOM 863 N N . LEU A 1 109 ? -0.669 -2.245 -0.061 1.00 92.44 109 LEU A N 1
ATOM 864 C CA . LEU A 1 109 ? 0.329 -1.228 0.255 1.00 92.44 109 LEU A CA 1
ATOM 865 C C . LEU A 1 109 ? 0.748 -0.492 -1.015 1.00 92.44 109 LEU A C 1
ATOM 867 O O . LEU A 1 109 ? 1.063 -1.119 -2.018 1.00 92.44 109 LEU A O 1
ATOM 871 N N . LEU A 1 110 ? 0.824 0.831 -0.953 1.00 93.62 110 LEU A N 1
ATOM 872 C CA . LEU A 1 110 ? 1.297 1.697 -2.027 1.00 93.62 110 LEU A CA 1
ATOM 873 C C . LEU A 1 110 ? 2.516 2.484 -1.543 1.00 93.62 110 LEU A C 1
ATOM 875 O O . LEU A 1 110 ? 2.458 3.190 -0.536 1.00 93.62 110 LEU A O 1
ATOM 879 N N . ARG A 1 111 ? 3.626 2.374 -2.275 1.00 93.19 111 ARG A N 1
ATOM 880 C CA . ARG A 1 111 ? 4.779 3.273 -2.158 1.00 93.19 111 ARG A CA 1
ATOM 881 C C . ARG A 1 111 ? 4.711 4.292 -3.290 1.00 93.19 111 ARG A C 1
ATOM 883 O O . ARG A 1 111 ? 4.703 3.911 -4.461 1.00 93.19 111 ARG A O 1
ATOM 890 N N . ARG A 1 112 ? 4.666 5.574 -2.934 1.00 94.50 112 ARG A N 1
ATOM 891 C CA . ARG A 1 112 ? 4.556 6.692 -3.875 1.00 94.50 112 ARG A CA 1
ATOM 892 C C . ARG A 1 112 ? 5.736 7.642 -3.711 1.00 94.50 112 ARG A C 1
ATOM 894 O O . ARG A 1 112 ? 5.975 8.141 -2.615 1.00 94.50 112 ARG A O 1
ATOM 901 N N . TRP A 1 113 ? 6.445 7.925 -4.800 1.00 94.81 113 TRP A N 1
ATOM 902 C CA . TRP A 1 113 ? 7.469 8.971 -4.841 1.00 94.81 113 TRP A CA 1
ATOM 903 C C . TRP A 1 113 ? 7.002 10.104 -5.729 1.00 94.81 113 TRP A C 1
ATOM 905 O O . TRP A 1 113 ? 6.824 9.935 -6.936 1.00 94.81 113 TRP A O 1
ATOM 915 N N . ASP A 1 114 ? 6.838 11.265 -5.112 1.00 94.00 114 ASP A N 1
ATOM 916 C CA . ASP A 1 114 ? 6.460 12.487 -5.800 1.00 94.00 114 ASP A CA 1
ATOM 917 C C . ASP A 1 114 ? 7.680 13.348 -6.157 1.00 94.00 114 ASP A C 1
ATOM 919 O O . ASP A 1 114 ? 8.788 13.141 -5.631 1.00 94.00 114 ASP A O 1
ATOM 923 N N . SER A 1 115 ? 7.461 14.311 -7.048 1.00 91.62 115 SER A N 1
ATOM 924 C CA . SER A 1 115 ? 8.417 15.349 -7.420 1.00 91.62 115 SER A CA 1
ATOM 925 C C . SER A 1 115 ? 7.705 16.683 -7.613 1.00 91.62 115 SER A C 1
ATOM 927 O O . SER A 1 115 ? 6.617 16.734 -8.175 1.00 91.62 115 SER A O 1
ATOM 929 N N . ASP A 1 116 ? 8.351 17.767 -7.193 1.00 90.00 116 ASP A N 1
ATOM 930 C CA . ASP A 1 116 ? 7.903 19.142 -7.448 1.00 90.00 116 ASP A CA 1
ATOM 931 C C . ASP A 1 116 ? 8.364 19.684 -8.820 1.00 90.00 116 ASP A C 1
ATOM 933 O O . ASP A 1 116 ? 8.207 20.869 -9.102 1.00 90.00 116 ASP A O 1
ATOM 937 N N . GLY A 1 117 ? 8.940 18.825 -9.671 1.00 84.31 117 GLY A N 1
ATOM 938 C CA . GLY A 1 117 ? 9.519 19.184 -10.969 1.00 84.31 117 GLY A CA 1
ATOM 939 C C . GLY A 1 117 ? 11.016 19.506 -10.917 1.00 84.31 117 GLY A C 1
ATOM 940 O O . GLY A 1 117 ? 11.680 19.450 -11.950 1.00 84.31 117 GLY A O 1
ATOM 941 N N . GLU A 1 118 ? 11.577 19.762 -9.732 1.00 84.12 118 GLU A N 1
ATOM 942 C CA . GLU A 1 118 ? 13.012 20.025 -9.544 1.00 84.12 118 GLU A CA 1
ATOM 943 C C . GLU A 1 118 ? 13.691 18.956 -8.682 1.00 84.12 118 GLU A C 1
ATOM 945 O O . GLU A 1 118 ? 14.850 18.589 -8.903 1.00 84.12 118 GLU A O 1
ATOM 950 N N . LYS A 1 119 ? 12.978 18.449 -7.675 1.00 89.06 119 LYS A N 1
ATOM 951 C CA . LYS A 1 119 ? 13.481 17.523 -6.664 1.00 89.06 119 LYS A CA 1
ATOM 952 C C . LYS A 1 119 ? 12.559 16.327 -6.528 1.00 89.06 119 LYS A C 1
ATOM 954 O O . LYS A 1 119 ? 11.337 16.422 -6.582 1.00 89.06 119 LYS A O 1
ATOM 959 N N . ILE A 1 120 ? 13.181 15.175 -6.314 1.00 91.44 120 ILE A N 1
ATOM 960 C CA . ILE A 1 120 ? 12.499 13.916 -6.022 1.00 91.44 120 ILE A CA 1
ATOM 961 C C . ILE A 1 120 ? 12.379 13.791 -4.503 1.00 91.44 120 ILE A C 1
ATOM 963 O O . ILE A 1 120 ? 13.349 14.044 -3.779 1.00 91.44 120 ILE A O 1
ATOM 967 N N . SER A 1 121 ? 11.213 13.363 -4.024 1.00 88.12 121 SER A N 1
ATOM 968 C CA . SER A 1 121 ? 11.008 12.983 -2.623 1.00 88.12 121 SER A CA 1
ATOM 969 C C . SER A 1 121 ? 12.090 12.003 -2.141 1.00 88.12 121 SER A C 1
ATOM 971 O O . SER A 1 121 ? 12.405 10.999 -2.781 1.00 88.12 121 SER A O 1
ATOM 973 N N . ALA A 1 122 ? 12.707 12.312 -0.996 1.00 82.75 122 ALA A N 1
ATOM 974 C CA . ALA A 1 122 ? 13.813 11.514 -0.461 1.00 82.75 122 ALA A CA 1
ATOM 975 C C . ALA A 1 122 ? 13.366 10.126 0.029 1.00 82.75 122 ALA A C 1
ATOM 977 O O . ALA A 1 122 ? 14.162 9.188 0.024 1.00 82.75 122 ALA A O 1
ATOM 978 N N . SER A 1 123 ? 12.103 10.012 0.435 1.00 84.81 123 SER A N 1
ATOM 979 C CA . SER A 1 123 ? 11.452 8.802 0.924 1.00 84.81 123 SER A CA 1
ATOM 980 C C . SER A 1 123 ? 10.072 8.666 0.282 1.00 84.81 123 SER A C 1
ATOM 982 O O . SER A 1 123 ? 9.440 9.689 0.008 1.00 84.81 123 SER A O 1
ATOM 984 N N . PRO A 1 124 ? 9.583 7.433 0.069 1.00 89.06 124 PRO A N 1
ATOM 985 C CA . PRO A 1 124 ? 8.223 7.235 -0.404 1.00 89.06 12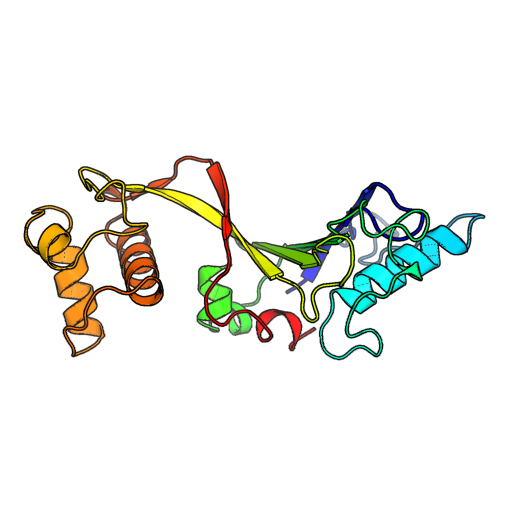4 PRO A CA 1
ATOM 986 C C . PRO A 1 124 ? 7.207 7.654 0.652 1.00 89.06 124 PRO A C 1
ATOM 988 O O . PRO A 1 124 ? 7.356 7.326 1.833 1.00 89.06 124 PRO A O 1
ATOM 991 N N . GLU A 1 125 ? 6.106 8.241 0.204 1.00 89.69 125 GLU A N 1
ATOM 992 C CA . GLU A 1 125 ? 4.859 8.155 0.948 1.00 89.69 125 GLU A CA 1
ATOM 993 C C . GLU A 1 125 ? 4.401 6.689 0.962 1.00 89.69 125 GLU A C 1
ATOM 995 O O . GLU A 1 125 ? 4.421 6.002 -0.062 1.00 89.69 125 GLU A O 1
ATOM 1000 N N . THR A 1 126 ? 4.048 6.189 2.146 1.00 88.94 126 THR A N 1
ATOM 1001 C CA . THR A 1 126 ? 3.620 4.798 2.339 1.00 88.94 126 THR A CA 1
ATOM 1002 C C . THR A 1 126 ? 2.166 4.786 2.737 1.00 88.94 126 THR A C 1
ATOM 1004 O O . THR A 1 126 ? 1.811 5.232 3.827 1.00 88.94 126 THR A O 1
ATOM 1007 N N . LEU A 1 127 ? 1.337 4.279 1.837 1.00 88.44 127 LEU A N 1
ATOM 1008 C CA . LEU A 1 127 ? -0.102 4.260 1.988 1.00 88.44 127 LEU A CA 1
ATOM 1009 C C . LEU A 1 127 ? -0.589 2.822 2.094 1.00 88.44 127 LEU A C 1
ATOM 1011 O O . LEU A 1 127 ? -0.040 1.914 1.474 1.00 88.44 127 LEU A O 1
ATOM 1015 N N . VAL A 1 128 ? -1.639 2.625 2.875 1.00 88.50 128 VAL A N 1
ATOM 1016 C CA . VAL A 1 128 ? -2.380 1.372 2.950 1.00 88.50 128 VAL A CA 1
ATOM 1017 C C . VAL A 1 128 ? -3.813 1.654 2.564 1.00 88.50 128 VAL A C 1
ATOM 1019 O O . VAL A 1 128 ? -4.379 2.687 2.931 1.00 88.50 128 VAL A O 1
ATOM 1022 N N . LYS A 1 129 ? -4.396 0.742 1.800 1.00 88.25 129 LYS A N 1
ATOM 1023 C CA . LYS A 1 129 ? -5.796 0.836 1.427 1.00 88.25 129 LYS A CA 1
ATOM 1024 C C . LYS A 1 129 ? -6.660 0.317 2.570 1.00 88.25 129 LYS A C 1
ATOM 1026 O O . LYS A 1 129 ? -6.638 -0.871 2.884 1.00 88.25 129 LYS A O 1
ATOM 1031 N N . LEU A 1 130 ? -7.411 1.219 3.186 1.00 83.06 130 LEU A N 1
ATOM 1032 C CA . LEU A 1 130 ? -8.273 0.929 4.327 1.00 83.06 130 LEU A CA 1
ATOM 1033 C C . LEU A 1 130 ? -9.740 1.178 3.966 1.00 83.06 130 LEU A C 1
ATOM 1035 O O . LEU A 1 130 ? -10.015 2.029 3.111 1.00 83.06 130 LEU A O 1
ATOM 1039 N N . PRO A 1 131 ? -10.681 0.444 4.584 1.00 78.00 131 PRO A N 1
ATOM 1040 C CA . PRO A 1 131 ? -12.100 0.735 4.441 1.00 78.00 131 PRO A CA 1
ATOM 1041 C C . PRO A 1 131 ? -12.403 2.148 4.946 1.00 78.00 131 PRO A C 1
ATOM 1043 O O . PRO A 1 131 ? -11.822 2.629 5.925 1.00 78.00 131 PRO A O 1
ATOM 1046 N N . VAL A 1 132 ? -13.310 2.825 4.251 1.00 81.69 132 VAL A N 1
ATOM 1047 C CA . VAL A 1 132 ? -13.843 4.117 4.669 1.00 81.69 132 VAL A CA 1
ATOM 1048 C C . VAL A 1 132 ? -15.110 3.864 5.463 1.00 81.69 132 VAL A C 1
ATOM 1050 O O . VAL A 1 132 ? -16.060 3.252 4.975 1.00 81.69 132 VAL A O 1
ATOM 1053 N N . TYR A 1 133 ? -15.120 4.373 6.686 1.00 80.62 133 TYR A N 1
ATOM 1054 C CA . TYR A 1 133 ? -16.258 4.256 7.574 1.00 80.62 133 TYR A CA 1
ATOM 1055 C C . TYR A 1 133 ? -17.074 5.543 7.605 1.00 80.62 133 TYR A C 1
ATOM 1057 O O . TYR A 1 133 ? -16.530 6.646 7.692 1.00 80.62 133 TYR A O 1
ATOM 1065 N N . GLU A 1 134 ? -18.389 5.381 7.579 1.00 81.44 134 GLU A N 1
ATOM 1066 C CA . GLU A 1 134 ? -19.357 6.425 7.872 1.00 81.44 134 GLU A CA 1
ATOM 1067 C C . GLU A 1 134 ? -19.782 6.322 9.334 1.00 81.44 134 GLU A C 1
ATOM 1069 O O . GLU A 1 134 ? -20.134 5.250 9.834 1.00 81.44 134 GLU A O 1
ATOM 1074 N N . PHE A 1 135 ? -19.750 7.457 10.027 1.00 82.88 135 PHE A N 1
ATOM 1075 C CA . PHE A 1 135 ? -20.050 7.523 11.450 1.00 82.88 135 PHE A CA 1
ATOM 1076 C C . PHE A 1 135 ? -21.444 8.091 11.670 1.00 82.88 135 PHE A C 1
ATOM 1078 O O . PHE A 1 135 ? -21.762 9.191 11.208 1.00 82.88 135 PHE A O 1
ATOM 1085 N N . GLU A 1 136 ? -22.271 7.360 12.409 1.00 75.38 136 GLU A N 1
ATOM 1086 C CA . GLU A 1 136 ? -23.617 7.823 12.717 1.00 75.38 136 GLU A CA 1
ATOM 1087 C C . GLU A 1 136 ? -23.573 9.027 13.678 1.00 75.38 136 GLU A C 1
ATOM 1089 O O . GLU A 1 136 ? -22.873 9.004 14.693 1.00 75.38 136 GLU A O 1
ATOM 1094 N N . GLU A 1 137 ? -24.323 10.087 13.347 1.00 67.00 137 GLU A N 1
ATOM 1095 C CA . GLU A 1 137 ? -24.563 11.270 14.202 1.00 67.00 137 GLU A CA 1
ATOM 1096 C C . GLU A 1 137 ? -23.303 12.018 14.679 1.00 67.00 137 GLU A C 1
ATOM 1098 O O . GLU A 1 137 ? -23.330 12.794 15.641 1.00 67.00 137 GLU A O 1
ATOM 1103 N N . LEU A 1 138 ? -22.185 11.835 13.980 1.00 76.12 138 LEU A N 1
ATOM 1104 C CA . LEU A 1 138 ? -20.922 12.486 14.292 1.00 76.12 138 LEU A CA 1
ATOM 1105 C C . LEU A 1 138 ? -20.690 13.678 13.362 1.00 76.12 138 LEU A C 1
ATOM 1107 O O . LEU A 1 138 ? -20.112 13.562 12.284 1.00 76.12 138 LEU A O 1
ATOM 1111 N N . SER A 1 139 ? -21.130 14.864 13.789 1.00 64.50 139 SER A N 1
ATOM 1112 C CA . SER A 1 139 ? -20.793 16.102 13.086 1.00 64.50 139 SER A CA 1
ATOM 1113 C C . SER A 1 139 ? -19.344 16.483 13.391 1.00 64.50 139 SER A C 1
ATOM 1115 O O . SER A 1 139 ? -19.040 17.037 14.455 1.00 64.50 139 SER A O 1
ATOM 1117 N N . VAL A 1 140 ? -18.438 16.186 12.466 1.00 66.44 140 VAL A N 1
ATOM 1118 C CA . VAL A 1 140 ? -17.085 16.740 12.508 1.00 66.44 140 VAL A CA 1
ATOM 1119 C C . VAL A 1 140 ? -17.148 18.171 11.973 1.00 66.44 140 VAL A C 1
ATOM 1121 O O . VAL A 1 140 ? -17.780 18.440 10.952 1.00 66.44 140 VAL A O 1
ATOM 1124 N N . ASP A 1 141 ? -16.543 19.112 12.699 1.00 64.94 141 ASP A N 1
ATOM 1125 C CA . ASP A 1 141 ? -16.348 20.479 12.211 1.00 64.94 141 ASP A CA 1
ATOM 1126 C C . ASP A 1 141 ? -15.663 20.417 10.836 1.00 64.94 141 ASP A C 1
ATOM 1128 O O . ASP A 1 141 ? -14.684 19.690 10.680 1.00 64.94 141 ASP A O 1
ATOM 1132 N N . LYS A 1 142 ? -16.148 21.181 9.848 1.00 60.16 142 LYS A N 1
ATOM 1133 C CA . LYS A 1 142 ? -15.618 21.180 8.470 1.00 60.16 142 LYS A CA 1
ATOM 1134 C C . LYS A 1 142 ? -14.115 21.469 8.397 1.00 60.16 142 LYS A C 1
ATOM 1136 O O . LYS A 1 142 ? -13.490 21.207 7.377 1.00 60.16 142 LYS A O 1
ATOM 1141 N N . THR A 1 143 ? -13.549 22.038 9.455 1.00 60.56 143 THR A N 1
ATOM 1142 C CA . THR A 1 143 ? -12.129 22.379 9.563 1.00 60.56 143 THR A CA 1
ATOM 1143 C C . THR A 1 143 ? -11.252 21.269 10.156 1.00 60.56 143 THR A C 1
ATOM 1145 O O . THR A 1 143 ? -10.036 21.443 10.227 1.00 60.56 143 THR A O 1
ATOM 1148 N N . LYS A 1 144 ? -11.822 20.139 10.602 1.00 66.25 144 LYS A N 1
ATOM 1149 C CA . LYS A 1 144 ? -11.087 19.056 11.279 1.00 66.25 144 LYS A CA 1
ATOM 1150 C C . LYS A 1 144 ? -11.328 17.702 10.617 1.00 66.25 144 LYS A C 1
ATOM 1152 O O . LYS A 1 144 ? -12.429 17.399 10.187 1.00 66.25 144 LYS A O 1
ATOM 1157 N N . GLU A 1 145 ? -10.298 16.858 10.611 1.00 70.19 145 GLU A N 1
ATOM 1158 C CA . GLU A 1 145 ? -10.388 15.471 10.119 1.00 70.19 145 GLU A CA 1
ATOM 1159 C C . GLU A 1 145 ? -11.061 14.511 11.122 1.00 70.19 145 GLU A C 1
ATOM 1161 O O . GLU A 1 145 ? -11.416 13.395 10.761 1.00 70.19 145 GLU A O 1
ATOM 1166 N N . TYR A 1 146 ? -11.213 14.908 12.391 1.00 81.00 146 TYR A N 1
ATOM 1167 C CA . TYR A 1 146 ? -11.750 14.056 13.457 1.00 81.00 146 TYR A CA 1
ATOM 1168 C C . TYR A 1 146 ? -12.457 14.870 14.555 1.00 81.00 146 TYR A C 1
ATOM 1170 O O . TYR A 1 146 ? -12.138 16.049 14.765 1.00 81.00 146 TYR A O 1
ATOM 1178 N N . PRO A 1 147 ? -13.426 14.269 15.275 1.00 84.56 147 PRO A N 1
ATOM 1179 C CA . PRO A 1 147 ? -14.174 14.957 16.318 1.00 84.56 147 PRO A CA 1
ATOM 1180 C C . PRO A 1 147 ? -13.303 15.265 17.537 1.00 84.56 147 PRO A C 1
ATOM 1182 O O . PRO A 1 147 ? -12.372 14.541 17.891 1.00 84.56 147 PRO A O 1
ATOM 1185 N N . THR A 1 148 ? -13.633 16.356 18.228 1.00 87.25 148 THR A N 1
ATOM 1186 C CA . THR A 1 148 ? -12.995 16.649 19.516 1.00 87.25 148 THR A CA 1
ATOM 1187 C C . THR A 1 148 ? -13.544 15.739 20.606 1.00 87.25 148 THR A C 1
ATOM 1189 O O . THR A 1 148 ? -14.675 15.257 20.542 1.00 87.25 148 THR A O 1
ATOM 1192 N N . ARG A 1 149 ? -12.766 15.583 21.676 1.00 88.06 149 ARG A N 1
ATOM 1193 C CA . ARG A 1 149 ? -13.179 14.818 22.852 1.00 88.06 149 ARG A CA 1
ATOM 1194 C C . ARG A 1 149 ? -14.508 15.295 23.435 1.00 88.06 149 ARG A C 1
ATOM 1196 O O . ARG A 1 149 ? -15.343 14.479 23.794 1.00 88.06 149 ARG A O 1
ATOM 1203 N N . THR A 1 150 ? -14.714 16.611 23.460 1.00 86.25 150 THR A N 1
ATOM 1204 C CA . THR A 1 150 ? -15.954 17.239 23.926 1.00 86.25 150 THR A CA 1
ATOM 1205 C C . THR A 1 150 ? -17.158 16.853 23.068 1.00 86.25 150 THR A C 1
ATOM 1207 O O . THR A 1 150 ? -18.251 16.684 23.603 1.00 86.25 150 THR A O 1
ATOM 1210 N N . VAL A 1 151 ? -16.970 16.709 21.751 1.00 87.12 151 VAL A N 1
ATOM 1211 C CA . VAL A 1 151 ? -18.028 16.266 20.828 1.00 87.12 151 VAL A CA 1
ATOM 1212 C C . VAL A 1 151 ? -18.401 14.818 21.130 1.00 87.12 151 VAL A C 1
ATOM 1214 O O . VAL A 1 151 ? -19.571 14.542 21.374 1.00 87.12 151 VAL A O 1
ATOM 1217 N N . LEU A 1 152 ? -17.414 13.921 21.227 1.00 87.69 152 LEU A N 1
ATOM 1218 C CA . LEU A 1 152 ? -17.666 12.513 21.553 1.00 87.69 152 LEU A CA 1
ATOM 1219 C C . LEU A 1 152 ? -18.304 12.335 22.936 1.00 87.69 152 LEU A C 1
ATOM 1221 O O . LEU A 1 152 ? -19.252 11.575 23.071 1.00 87.69 152 LEU A O 1
ATOM 1225 N N . SER A 1 153 ? -17.856 13.078 23.954 1.00 87.31 153 SER A N 1
ATOM 1226 C CA . SER A 1 153 ? -18.415 12.971 25.311 1.00 87.31 153 SER A CA 1
ATOM 1227 C C . SER A 1 153 ? -19.860 13.463 25.432 1.00 87.31 153 SER A C 1
ATOM 1229 O O . SER A 1 153 ? -20.536 13.128 26.401 1.00 87.31 153 SER A O 1
ATOM 1231 N N . LYS A 1 154 ? -20.310 14.308 24.494 1.00 89.12 154 LYS A N 1
ATOM 1232 C CA . LYS A 1 154 ? -21.680 14.840 24.448 1.00 89.12 154 LYS A CA 1
ATOM 1233 C C . LYS A 1 154 ? -22.609 14.007 23.568 1.00 89.12 154 LYS A C 1
ATOM 1235 O O . LYS A 1 154 ? -23.818 14.156 23.686 1.00 89.12 154 LYS A O 1
ATOM 1240 N N . ASN A 1 155 ? -22.061 13.175 22.688 1.00 89.56 155 ASN A N 1
ATOM 1241 C CA . ASN A 1 155 ? -22.843 12.285 21.848 1.00 89.56 155 ASN A CA 1
ATOM 1242 C C . ASN A 1 155 ? -23.178 11.012 22.647 1.00 89.56 155 ASN A C 1
ATOM 1244 O O . ASN A 1 155 ? -22.278 10.290 23.071 1.00 89.56 155 ASN A O 1
ATOM 1248 N N . GLU A 1 156 ? -24.467 10.745 22.865 1.00 90.50 156 GLU A N 1
ATOM 1249 C CA . GLU A 1 156 ? -24.935 9.625 23.697 1.00 90.50 156 GLU A CA 1
ATOM 1250 C C . GLU A 1 156 ? -24.504 8.257 23.159 1.00 90.50 156 GLU A C 1
ATOM 1252 O O . GLU A 1 156 ? -24.183 7.365 23.942 1.00 90.50 156 GLU A O 1
ATOM 1257 N N . LYS A 1 157 ? -24.429 8.116 21.832 1.00 89.94 157 LYS A N 1
ATOM 1258 C CA . LYS A 1 157 ? -24.014 6.886 21.153 1.00 89.94 157 LYS A CA 1
ATOM 1259 C C . LYS A 1 157 ? -22.503 6.653 21.237 1.00 89.94 157 LYS A C 1
ATOM 1261 O O . LYS A 1 157 ? -22.065 5.531 21.462 1.00 89.94 157 LYS A O 1
ATOM 1266 N N . TRP A 1 158 ? -21.699 7.708 21.103 1.00 91.06 158 TRP A N 1
ATOM 1267 C CA . TRP A 1 158 ? -20.230 7.616 21.068 1.00 91.06 158 TRP A CA 1
ATOM 1268 C C . TRP A 1 158 ? -19.547 7.735 22.432 1.00 91.06 158 TRP A C 1
ATOM 1270 O O . TRP A 1 158 ? -18.397 7.315 22.590 1.00 91.06 158 TRP A O 1
ATOM 1280 N N . LYS A 1 159 ? -20.236 8.279 23.437 1.00 91.75 159 LYS A N 1
ATOM 1281 C CA . LYS A 1 159 ? -19.719 8.398 24.803 1.00 91.75 159 LYS A CA 1
ATOM 1282 C C . LYS A 1 159 ? -19.275 7.047 25.400 1.00 91.75 159 LYS A C 1
ATOM 1284 O O . LYS A 1 159 ? -18.160 7.019 25.921 1.00 91.75 159 LYS A O 1
ATOM 1289 N N . PRO A 1 160 ? -20.037 5.937 25.287 1.00 92.69 160 PRO A N 1
ATOM 1290 C CA . PRO A 1 160 ? -19.600 4.626 25.776 1.00 92.69 160 PRO A CA 1
ATOM 1291 C C . PRO A 1 160 ? -18.292 4.140 25.139 1.00 92.69 160 PRO A C 1
ATOM 1293 O O . PRO A 1 160 ? -17.436 3.597 25.834 1.00 92.69 160 PRO A O 1
ATOM 1296 N N . VAL A 1 161 ? -18.106 4.386 23.836 1.00 92.62 161 VAL A N 1
ATOM 1297 C CA . VAL A 1 161 ? -16.874 4.028 23.112 1.00 92.62 161 VAL A CA 1
ATOM 1298 C C . VAL A 1 161 ? -15.684 4.801 23.676 1.00 92.62 161 VAL A C 1
ATOM 1300 O O . VAL A 1 161 ? -14.642 4.220 23.980 1.00 92.62 161 VAL A O 1
ATOM 1303 N N . LEU A 1 162 ? -15.846 6.117 23.855 1.00 92.25 162 LEU A N 1
ATOM 1304 C CA . LEU A 1 162 ? -14.800 6.978 24.402 1.00 92.25 162 LEU A CA 1
ATOM 1305 C C . LEU A 1 162 ? -14.437 6.584 25.840 1.00 92.25 162 LEU A C 1
ATOM 1307 O O . LEU A 1 162 ? -13.256 6.501 26.165 1.00 92.25 162 LEU A O 1
ATOM 1311 N N . GLU A 1 163 ? -15.432 6.328 26.691 1.00 92.31 163 GLU A N 1
ATOM 1312 C CA . GLU A 1 163 ? -15.215 5.915 28.082 1.00 92.31 163 GLU A CA 1
ATOM 1313 C C . GLU A 1 163 ? -14.474 4.582 28.161 1.00 92.31 163 GLU A C 1
ATOM 1315 O O . GLU A 1 163 ? -13.508 4.467 28.914 1.00 92.31 163 GLU A O 1
ATOM 1320 N N . LYS A 1 164 ? -14.855 3.604 27.334 1.00 91.88 164 LYS A N 1
ATOM 1321 C CA . LYS A 1 164 ? -14.167 2.313 27.279 1.00 91.88 164 LYS A CA 1
ATOM 1322 C C . LYS A 1 164 ? -12.726 2.448 26.793 1.00 91.88 164 LYS A C 1
ATOM 1324 O O . LYS A 1 164 ? -11.823 1.859 27.388 1.00 91.88 164 LYS A O 1
ATOM 1329 N N . TYR A 1 165 ? -12.492 3.261 25.765 1.00 92.12 165 TYR A N 1
ATOM 1330 C CA . TYR A 1 165 ? -11.140 3.578 25.309 1.00 92.12 165 TYR A CA 1
ATOM 1331 C C . TYR A 1 165 ? -10.298 4.202 26.436 1.00 92.12 165 TYR A C 1
ATOM 1333 O O . TYR A 1 165 ? -9.172 3.770 26.682 1.00 92.12 165 TYR A O 1
ATOM 1341 N N . ASP A 1 166 ? -10.852 5.169 27.170 1.00 91.50 166 ASP A N 1
ATOM 1342 C CA . ASP A 1 166 ? -10.160 5.818 28.288 1.00 91.50 166 ASP A CA 1
ATOM 1343 C C . ASP A 1 166 ? -9.842 4.849 29.429 1.00 91.50 166 ASP A C 1
ATOM 1345 O O . ASP A 1 166 ? -8.762 4.926 30.017 1.00 91.50 166 ASP A O 1
ATOM 1349 N N . THR A 1 167 ? -10.768 3.939 29.747 1.00 90.19 167 THR A N 1
ATOM 1350 C CA . THR A 1 167 ? -10.552 2.884 30.743 1.00 90.19 167 THR A CA 1
ATOM 1351 C C . THR A 1 167 ? -9.409 1.965 30.323 1.00 90.19 167 THR A C 1
ATOM 1353 O O . THR A 1 167 ? -8.555 1.656 31.152 1.00 90.19 167 THR A O 1
ATOM 1356 N N . ASN A 1 168 ? -9.343 1.587 29.044 1.00 88.31 168 ASN A N 1
ATOM 1357 C CA . ASN A 1 168 ? -8.284 0.724 28.517 1.00 88.31 168 ASN A CA 1
ATOM 1358 C C . ASN A 1 168 ? -6.906 1.409 28.513 1.00 88.31 168 ASN A C 1
ATOM 1360 O O . ASN A 1 168 ? -5.897 0.750 28.749 1.00 88.31 168 ASN A O 1
ATOM 1364 N N . GLN A 1 169 ? -6.850 2.719 28.255 1.00 85.31 169 GLN A N 1
ATOM 1365 C CA . GLN A 1 169 ? -5.593 3.478 28.170 1.00 85.31 169 GLN A CA 1
ATOM 1366 C C . GLN A 1 169 ? -5.132 4.078 29.507 1.00 85.31 169 GLN A C 1
ATOM 1368 O O . GLN A 1 169 ? -4.010 4.576 29.612 1.00 85.31 169 GLN A O 1
ATOM 1373 N N . GLY A 1 170 ? -5.995 4.100 30.526 1.00 78.00 170 GLY A N 1
ATOM 1374 C CA . GLY A 1 170 ? -5.688 4.642 31.852 1.00 78.00 170 GLY A CA 1
ATOM 1375 C C . GLY A 1 170 ? -5.455 6.160 31.898 1.00 78.00 170 GLY A C 1
ATOM 1376 O O . GLY A 1 170 ? -5.068 6.683 32.943 1.00 78.00 170 GLY A O 1
ATOM 1377 N N . SER A 1 171 ? -5.673 6.896 30.800 1.00 75.38 171 SER A N 1
ATOM 1378 C CA . SER A 1 171 ? -5.482 8.351 30.756 1.00 75.38 171 SER A CA 1
ATOM 1379 C C . SER A 1 171 ? -6.399 9.055 29.751 1.00 75.38 171 SER A C 1
ATOM 1381 O O . SER A 1 171 ? -6.764 8.515 28.709 1.00 75.38 171 SER A O 1
ATOM 1383 N N . LYS A 1 172 ? -6.777 10.301 30.074 1.00 83.25 172 LYS A N 1
ATOM 1384 C CA . LYS A 1 172 ? -7.653 11.150 29.254 1.00 83.25 172 LYS A CA 1
ATOM 1385 C C . LYS A 1 172 ? -6.833 12.164 28.461 1.00 83.25 172 LYS A C 1
ATOM 1387 O O . LYS A 1 172 ? -6.692 13.314 28.873 1.00 83.25 172 LYS A O 1
ATOM 1392 N N . SER A 1 173 ? -6.285 11.748 27.325 1.00 80.12 173 SER A N 1
ATOM 1393 C CA . SER A 1 173 ? -5.557 12.652 26.425 1.00 80.12 173 SER A CA 1
ATOM 1394 C C . SER A 1 173 ? -6.490 13.358 25.426 1.00 80.12 173 SER A C 1
ATOM 1396 O O . SER A 1 173 ? -7.562 12.833 25.092 1.00 80.12 173 SER A O 1
ATOM 1398 N N . PRO A 1 174 ? -6.106 14.546 24.913 1.00 86.12 174 PRO A N 1
ATOM 1399 C CA . PRO A 1 174 ? -6.759 15.147 23.753 1.00 86.12 174 PRO A CA 1
ATOM 1400 C C . PRO A 1 174 ? -6.772 14.172 22.575 1.00 86.12 174 PRO A C 1
ATOM 1402 O O . PRO A 1 174 ? -5.793 13.464 22.350 1.00 86.12 174 PRO A O 1
ATOM 1405 N N . ILE A 1 175 ? -7.865 14.150 21.810 1.00 86.31 175 ILE A N 1
ATOM 1406 C CA . ILE A 1 175 ? -7.954 13.291 20.626 1.00 86.31 175 ILE A CA 1
ATOM 1407 C C . ILE A 1 175 ? -6.995 13.836 19.575 1.00 86.31 175 ILE A C 1
ATOM 1409 O O . ILE A 1 175 ? -7.164 14.952 19.094 1.00 86.31 175 ILE A O 1
ATOM 1413 N N . SER A 1 176 ? -5.976 13.044 19.264 1.00 84.31 176 SER A N 1
ATOM 1414 C CA . SER A 1 176 ? -5.107 13.210 18.103 1.00 84.31 176 SER A CA 1
ATOM 1415 C C . SER A 1 176 ? -5.584 12.298 16.974 1.00 84.31 176 SER A C 1
ATOM 1417 O O . SER A 1 176 ? -6.386 11.392 17.204 1.00 84.31 176 SER A O 1
ATOM 1419 N N . LYS A 1 177 ? -5.030 12.463 15.766 1.00 79.94 177 LYS A N 1
ATOM 1420 C CA . LYS A 1 177 ? -5.298 11.556 14.638 1.00 79.94 177 LYS A CA 1
ATOM 1421 C C . LYS A 1 177 ? -5.049 10.091 15.014 1.00 79.94 177 LYS A C 1
ATOM 1423 O O . LYS A 1 177 ? -5.882 9.243 14.728 1.00 79.94 177 LYS A O 1
ATOM 1428 N N . LYS A 1 178 ? -3.946 9.793 15.712 1.00 79.06 178 LYS A N 1
ATOM 1429 C CA . LYS A 1 178 ? -3.627 8.433 16.176 1.00 79.06 178 LYS A CA 1
ATOM 1430 C C . LYS A 1 178 ? -4.708 7.881 17.116 1.00 79.06 178 LYS A C 1
ATOM 1432 O O . LYS A 1 178 ? -5.212 6.790 16.878 1.00 79.06 178 LYS A O 1
ATOM 1437 N N . ILE A 1 179 ? -5.083 8.663 18.132 1.00 85.44 179 ILE A N 1
ATOM 1438 C CA . ILE A 1 179 ? -6.104 8.286 19.125 1.00 85.44 179 ILE A CA 1
ATOM 1439 C C . ILE A 1 179 ? -7.461 8.073 18.453 1.00 85.44 179 ILE A C 1
ATOM 1441 O O . ILE A 1 179 ? -8.156 7.115 18.765 1.00 85.44 179 ILE A O 1
ATOM 1445 N N . TRP A 1 180 ? -7.832 8.933 17.503 1.00 86.38 180 TRP A N 1
ATOM 1446 C CA . TRP A 1 180 ? -9.090 8.795 16.776 1.00 86.38 180 TRP A CA 1
ATOM 1447 C C . TRP A 1 180 ? -9.189 7.464 16.027 1.00 86.38 180 TRP A C 1
ATOM 1449 O O . TRP A 1 180 ? -10.194 6.776 16.155 1.00 86.38 180 TRP A O 1
ATOM 1459 N N . HIS A 1 181 ? -8.134 7.053 15.321 1.00 80.06 181 HIS A N 1
ATOM 1460 C CA . HIS A 1 181 ? -8.136 5.745 14.668 1.00 80.06 181 HIS A CA 1
ATOM 1461 C C . HIS A 1 181 ? -8.257 4.600 15.682 1.00 80.06 181 HIS A C 1
ATOM 1463 O O . HIS A 1 181 ? -8.889 3.597 15.389 1.00 80.06 181 HIS A O 1
ATOM 1469 N N . GLU A 1 182 ? -7.656 4.713 16.873 1.00 84.06 182 GLU A N 1
ATOM 1470 C CA . GLU A 1 182 ? -7.774 3.658 17.897 1.00 84.06 182 GLU A CA 1
ATOM 1471 C C . GLU A 1 182 ? -9.199 3.581 18.467 1.00 84.06 182 GLU A C 1
ATOM 1473 O O . GLU A 1 182 ? -9.696 2.494 18.754 1.00 84.06 182 GLU A O 1
ATOM 1478 N N . ILE A 1 183 ? -9.884 4.724 18.566 1.00 88.44 183 ILE A N 1
ATOM 1479 C CA . ILE A 1 183 ? -11.311 4.790 18.903 1.00 88.44 183 ILE A CA 1
ATOM 1480 C C . ILE A 1 183 ? -12.163 4.155 17.794 1.00 88.44 183 ILE A C 1
ATOM 1482 O O . ILE A 1 183 ? -13.098 3.425 18.114 1.00 88.44 183 ILE A O 1
ATOM 1486 N N . ILE A 1 184 ? -11.843 4.389 16.514 1.00 85.56 184 ILE A N 1
ATOM 1487 C CA . ILE A 1 184 ? -12.530 3.735 15.386 1.00 85.56 184 ILE A CA 1
ATOM 1488 C C . ILE A 1 184 ? -12.346 2.219 15.453 1.00 85.56 184 ILE A C 1
ATOM 1490 O O . ILE A 1 184 ? -13.331 1.498 15.343 1.00 85.56 184 ILE A O 1
ATOM 1494 N N . ASP A 1 185 ? -11.123 1.730 15.672 1.00 82.38 185 ASP A N 1
ATOM 1495 C CA . ASP A 1 185 ? -10.857 0.288 15.750 1.00 82.38 185 ASP A CA 1
ATOM 1496 C C . ASP A 1 185 ? -11.683 -0.370 16.866 1.00 82.38 185 ASP A C 1
ATOM 1498 O O . ASP A 1 185 ? -12.287 -1.426 16.667 1.00 82.38 185 ASP A O 1
ATOM 1502 N N . LEU A 1 186 ? -11.767 0.289 18.029 1.00 87.75 186 LEU A N 1
ATOM 1503 C CA . LEU A 1 186 ? -12.623 -0.148 19.130 1.00 87.75 186 LEU A CA 1
ATOM 1504 C C . LEU A 1 186 ? -14.102 -0.154 18.714 1.00 87.75 186 LEU A C 1
ATOM 1506 O O . LEU A 1 186 ? -14.785 -1.157 18.916 1.00 87.75 186 LEU A O 1
ATOM 1510 N N . ALA A 1 187 ? -14.580 0.929 18.096 1.00 88.81 187 ALA A N 1
ATOM 1511 C CA . ALA A 1 187 ? -15.959 1.051 17.633 1.00 88.81 187 ALA A CA 1
ATOM 1512 C C . ALA A 1 187 ? -16.332 -0.038 16.615 1.00 88.81 187 ALA A C 1
ATOM 1514 O O . ALA A 1 187 ? -17.360 -0.681 16.771 1.00 88.81 187 ALA A O 1
ATOM 1515 N N . VAL A 1 188 ? -15.478 -0.318 15.629 1.00 84.75 188 VAL A N 1
ATOM 1516 C CA . VAL A 1 188 ? -15.700 -1.385 14.636 1.00 84.75 188 VAL A CA 1
ATOM 1517 C C . VAL A 1 188 ? -15.780 -2.756 15.310 1.00 84.75 188 VAL A C 1
ATOM 1519 O O . VAL A 1 188 ? -16.619 -3.576 14.948 1.00 84.75 188 VAL A O 1
ATOM 1522 N N . SER A 1 189 ? -14.916 -3.011 16.296 1.00 84.38 189 SER A N 1
ATOM 1523 C CA . SER A 1 189 ? -14.846 -4.319 16.957 1.00 84.38 189 SER A CA 1
ATOM 1524 C C . SER A 1 189 ? -15.984 -4.598 17.943 1.00 84.38 189 SER A C 1
ATOM 1526 O O . SER A 1 189 ? -16.389 -5.750 18.085 1.00 84.38 189 SER A O 1
ATOM 1528 N N . GLU A 1 190 ? -16.497 -3.578 18.631 1.00 89.75 190 GLU A N 1
ATOM 1529 C CA . GLU A 1 190 ? -17.411 -3.770 19.767 1.00 89.75 190 GLU A CA 1
ATOM 1530 C C . GLU A 1 190 ? -18.720 -2.978 19.677 1.00 89.75 190 GLU A C 1
ATOM 1532 O O . GLU A 1 190 ? -19.667 -3.277 20.403 1.00 89.75 190 GLU A O 1
ATOM 1537 N N . TYR A 1 191 ? -18.789 -1.984 18.793 1.00 90.00 191 TYR A N 1
ATOM 1538 C CA . TYR A 1 191 ? -19.947 -1.112 18.589 1.00 90.00 191 TYR A CA 1
ATOM 1539 C C . TYR A 1 191 ? -20.282 -0.989 17.089 1.00 90.00 191 TYR A C 1
ATOM 1541 O O . TYR A 1 191 ? -20.356 0.128 16.567 1.00 90.00 191 TYR A O 1
ATOM 1549 N N . PRO A 1 192 ? -20.477 -2.115 16.371 1.00 85.31 192 PRO A N 1
ATOM 1550 C CA . PRO A 1 192 ? -20.621 -2.117 14.914 1.00 85.31 192 PRO A CA 1
ATOM 1551 C C . PRO A 1 192 ? -21.811 -1.281 14.423 1.00 85.31 192 PRO A C 1
ATOM 1553 O O . PRO A 1 192 ? -21.761 -0.737 13.328 1.00 85.31 192 PRO A O 1
ATOM 1556 N N . ASP A 1 193 ? -22.848 -1.097 15.245 1.00 87.00 193 ASP A N 1
ATOM 1557 C CA . ASP A 1 193 ? -24.013 -0.274 14.896 1.00 87.00 193 ASP A CA 1
ATOM 1558 C C . ASP A 1 193 ? -23.670 1.217 14.704 1.00 87.00 193 ASP A C 1
ATOM 1560 O O . ASP A 1 193 ? -24.392 1.936 14.015 1.00 87.00 193 ASP A O 1
ATOM 1564 N N . LEU A 1 194 ? -22.559 1.689 15.284 1.00 85.75 194 LEU A N 1
ATOM 1565 C CA . LEU A 1 194 ? -22.116 3.088 15.199 1.00 85.75 194 LEU A CA 1
ATOM 1566 C C . LEU A 1 194 ? -21.293 3.391 13.947 1.00 85.75 194 LEU A C 1
ATOM 1568 O O . LEU A 1 194 ? -21.063 4.563 13.622 1.00 85.75 194 LEU A O 1
ATOM 1572 N N . VAL A 1 195 ? -20.816 2.344 13.273 1.00 84.12 195 VAL A N 1
ATOM 1573 C CA . VAL A 1 195 ? -19.848 2.438 12.187 1.00 84.12 195 VAL A CA 1
ATOM 1574 C C . VAL A 1 195 ? -20.380 1.678 10.982 1.00 84.12 195 VAL A C 1
ATOM 1576 O O . VAL A 1 195 ? -20.427 0.452 10.970 1.00 84.12 195 VAL A O 1
ATOM 1579 N N . LYS A 1 196 ? -20.758 2.407 9.933 1.00 81.81 196 LYS A N 1
ATOM 1580 C CA . LYS A 1 196 ? -21.164 1.796 8.666 1.00 81.81 196 LYS A CA 1
ATOM 1581 C C . LYS A 1 196 ? -19.965 1.721 7.738 1.00 81.81 196 LYS A C 1
ATOM 1583 O O . LYS A 1 196 ? -19.328 2.735 7.464 1.00 81.81 196 LYS A O 1
ATOM 1588 N N . ASP A 1 197 ? -19.659 0.526 7.246 1.00 78.50 197 ASP A N 1
ATOM 1589 C CA . ASP A 1 197 ? -18.750 0.383 6.113 1.00 78.50 197 ASP A CA 1
ATOM 1590 C C . ASP A 1 197 ? -19.422 1.014 4.887 1.00 78.50 197 ASP A C 1
ATOM 1592 O O . ASP A 1 197 ? -20.508 0.598 4.478 1.00 78.50 197 ASP A O 1
ATOM 1596 N N . SER A 1 198 ? -18.797 2.048 4.326 1.00 77.75 198 SER A N 1
ATOM 1597 C CA . SER A 1 198 ? -19.305 2.717 3.124 1.00 77.75 198 SER A CA 1
ATOM 1598 C C . SER A 1 198 ? -19.196 1.840 1.868 1.00 77.75 198 SER A C 1
ATOM 1600 O O . SER A 1 198 ? -19.714 2.200 0.811 1.00 77.75 198 SER A O 1
ATOM 1602 N N . GLY A 1 199 ? -18.471 0.716 1.943 1.00 76.88 199 GLY A N 1
ATOM 1603 C CA . GLY A 1 199 ? -18.057 -0.092 0.797 1.00 76.88 199 GLY A CA 1
ATOM 1604 C C . GLY A 1 199 ? -16.953 0.567 -0.036 1.00 76.88 199 GLY A C 1
ATOM 1605 O O . GLY A 1 199 ? -16.475 -0.026 -1.007 1.00 76.88 199 GLY A O 1
ATOM 1606 N N . ALA A 1 200 ? -16.537 1.785 0.323 1.00 82.12 200 ALA A N 1
ATOM 1607 C CA . ALA A 1 200 ? -15.435 2.489 -0.302 1.00 82.12 200 ALA A CA 1
ATOM 1608 C C . ALA A 1 200 ? -14.121 2.216 0.435 1.00 82.12 200 ALA A C 1
ATOM 1610 O O . ALA A 1 200 ? -14.071 1.988 1.642 1.00 82.12 200 ALA A O 1
ATOM 1611 N N . TYR A 1 201 ? -13.030 2.303 -0.317 1.00 81.62 201 TYR A N 1
ATOM 1612 C CA . TYR A 1 201 ? -11.676 2.157 0.190 1.00 81.62 201 TYR A CA 1
ATOM 1613 C C . TYR A 1 201 ? -10.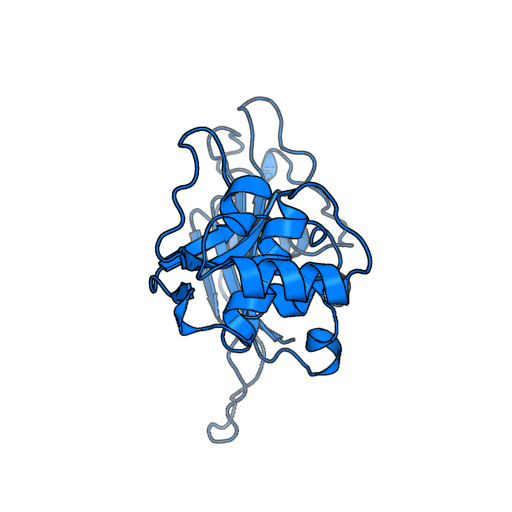866 3.401 -0.148 1.00 81.62 201 TYR A C 1
ATOM 1615 O O . TYR A 1 201 ? -11.009 3.957 -1.239 1.00 81.62 201 TYR A O 1
ATOM 1623 N N . SER A 1 202 ? -9.983 3.815 0.755 1.00 84.44 202 SER A N 1
ATOM 1624 C CA . SER A 1 202 ? -9.079 4.937 0.512 1.00 84.44 202 SER A CA 1
ATOM 1625 C C . SER A 1 202 ? -7.648 4.608 0.907 1.00 84.44 202 SER A C 1
ATOM 1627 O O . SER A 1 202 ? -7.390 3.842 1.835 1.00 84.44 202 SER A O 1
ATOM 1629 N N . TRP A 1 203 ? -6.708 5.196 0.169 1.00 86.38 203 TRP A N 1
ATOM 1630 C CA . TRP A 1 203 ? -5.296 5.174 0.518 1.00 86.38 203 TRP A CA 1
ATOM 1631 C C . TRP A 1 203 ? -5.062 6.117 1.692 1.00 86.38 203 TRP A C 1
ATOM 1633 O O . TRP A 1 203 ? -5.315 7.317 1.597 1.00 86.38 203 TRP A O 1
ATOM 1643 N N . GLN A 1 204 ? -4.592 5.569 2.802 1.00 83.25 204 GLN A N 1
ATOM 1644 C CA . GLN A 1 204 ? -4.331 6.312 4.028 1.00 83.25 204 GLN A CA 1
ATOM 1645 C C . GLN A 1 204 ? -2.894 6.066 4.466 1.00 83.25 204 GLN A C 1
ATOM 1647 O O . GLN A 1 204 ? -2.348 5.003 4.197 1.00 83.25 204 GLN A O 1
ATOM 1652 N N . ASN A 1 205 ? -2.280 7.032 5.148 1.00 79.12 205 ASN A N 1
ATOM 1653 C CA . ASN A 1 205 ? -0.971 6.851 5.771 1.00 79.12 205 ASN A CA 1
ATOM 1654 C C . ASN A 1 205 ? -1.165 6.370 7.223 1.00 79.12 205 ASN A C 1
ATOM 1656 O O . ASN A 1 205 ? -1.481 7.186 8.099 1.00 79.12 205 ASN A O 1
ATOM 1660 N N . PRO A 1 206 ? -1.028 5.063 7.506 1.00 67.75 206 PRO A N 1
ATOM 1661 C CA . PRO A 1 206 ? -1.062 4.566 8.870 1.00 67.75 206 PRO A CA 1
ATOM 1662 C C . PRO A 1 206 ? 0.173 5.050 9.635 1.00 67.75 206 PRO A C 1
ATOM 1664 O O . PRO A 1 206 ? 1.310 4.680 9.341 1.00 67.75 206 PRO A O 1
ATOM 1667 N N . THR A 1 207 ? -0.057 5.858 10.672 1.00 59.94 207 THR A N 1
ATOM 1668 C CA . THR A 1 207 ? 0.997 6.325 11.586 1.00 59.94 207 THR A CA 1
ATOM 1669 C C . THR A 1 207 ? 1.879 5.165 12.064 1.00 59.94 207 THR A C 1
ATOM 1671 O O . THR A 1 207 ? 1.393 4.260 12.742 1.00 59.94 207 THR A O 1
ATOM 1674 N N . GLY A 1 208 ? 3.182 5.222 11.765 1.00 54.72 208 GLY A N 1
ATOM 1675 C CA . GLY A 1 208 ? 4.184 4.256 12.237 1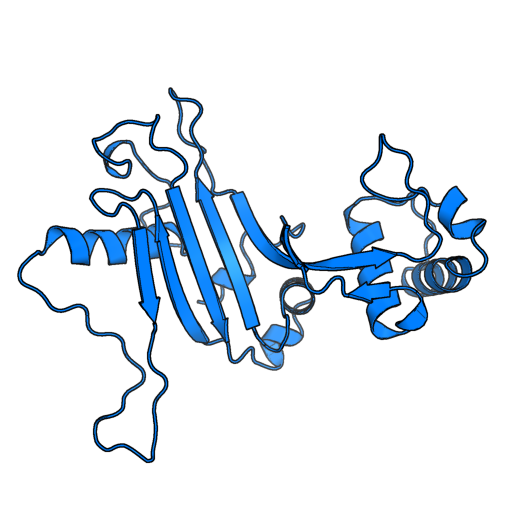.00 54.72 208 GLY A CA 1
ATOM 1676 C C . GLY A 1 208 ? 4.470 3.075 11.304 1.00 54.72 208 GLY A C 1
ATOM 1677 O O . GLY A 1 208 ? 5.313 2.247 11.641 1.00 54.72 208 GLY A O 1
ATOM 1678 N N . LEU A 1 209 ? 3.829 2.994 10.133 1.00 55.53 209 LEU A N 1
ATOM 1679 C CA . LEU A 1 209 ? 3.986 1.862 9.212 1.00 55.53 209 LEU A CA 1
ATOM 1680 C C . LEU A 1 209 ? 5.252 1.898 8.353 1.00 55.53 209 LEU A C 1
ATOM 1682 O O . LEU A 1 209 ? 5.539 0.920 7.666 1.00 55.53 209 LEU A O 1
ATOM 1686 N N . GLU A 1 210 ? 6.017 2.994 8.397 1.00 51.06 210 GLU A N 1
ATOM 1687 C CA . GLU A 1 210 ? 7.050 3.317 7.403 1.00 51.06 210 GLU A CA 1
ATOM 1688 C C . GLU A 1 210 ? 8.060 2.187 7.137 1.00 51.06 210 GLU A C 1
ATOM 1690 O O . GLU A 1 210 ? 8.635 2.133 6.045 1.00 51.06 210 GLU A O 1
ATOM 1695 N N . LEU A 1 211 ? 8.254 1.244 8.069 1.00 48.78 211 LEU A N 1
ATOM 1696 C CA . LEU A 1 211 ? 9.269 0.201 7.932 1.00 48.78 211 LEU A CA 1
ATOM 1697 C C . LEU A 1 211 ? 8.898 -1.198 8.451 1.00 48.78 211 LEU A C 1
ATOM 1699 O O . LEU A 1 211 ? 9.619 -2.133 8.133 1.00 48.78 211 LEU A O 1
ATOM 1703 N N . THR A 1 212 ? 7.849 -1.399 9.246 1.00 50.09 212 THR A N 1
ATOM 1704 C CA . THR A 1 212 ? 7.659 -2.676 9.972 1.00 50.09 212 THR A CA 1
ATOM 1705 C C . THR A 1 212 ? 7.114 -3.807 9.106 1.00 50.09 212 THR A C 1
ATOM 1707 O O . THR A 1 212 ? 7.611 -4.921 9.212 1.00 50.09 212 THR A O 1
ATOM 1710 N N . CYS A 1 213 ? 6.147 -3.536 8.226 1.00 49.84 213 CYS A N 1
ATOM 1711 C CA . CYS A 1 213 ? 5.490 -4.593 7.443 1.00 49.84 213 CYS A CA 1
ATOM 1712 C C . CYS A 1 213 ? 6.404 -5.191 6.366 1.00 49.84 213 CYS A C 1
ATOM 1714 O O . CYS A 1 213 ? 6.286 -6.362 6.043 1.00 49.84 213 CYS A O 1
ATOM 1716 N N . LEU A 1 214 ? 7.328 -4.391 5.826 1.00 53.41 214 LEU A N 1
ATOM 1717 C CA . LEU A 1 214 ? 8.239 -4.837 4.772 1.00 53.41 214 LEU A CA 1
ATOM 1718 C C . LEU A 1 214 ? 9.629 -5.242 5.298 1.00 53.41 214 LEU A C 1
ATOM 1720 O O . LEU A 1 214 ? 10.417 -5.777 4.537 1.00 53.41 214 LEU A O 1
ATOM 1724 N N . LYS A 1 215 ? 9.967 -4.972 6.571 1.00 54.47 215 LYS A N 1
ATOM 1725 C CA . LYS A 1 215 ? 11.246 -5.406 7.176 1.00 54.47 215 LYS A CA 1
ATOM 1726 C C . LYS A 1 215 ? 11.335 -6.921 7.384 1.00 54.47 215 LYS A C 1
ATOM 1728 O O . LYS A 1 215 ? 12.436 -7.418 7.582 1.00 54.47 215 LYS A O 1
ATOM 1733 N N . ASN A 1 216 ? 10.187 -7.597 7.393 1.00 45.25 216 ASN A N 1
ATOM 1734 C CA . ASN A 1 216 ? 10.074 -9.046 7.541 1.00 45.25 216 ASN A CA 1
ATOM 1735 C C . ASN A 1 216 ? 9.945 -9.775 6.186 1.00 45.25 216 ASN A C 1
ATOM 1737 O O . ASN A 1 216 ? 9.732 -10.984 6.185 1.00 45.25 216 ASN A O 1
ATOM 1741 N N . LEU A 1 217 ? 10.047 -9.048 5.063 1.00 44.66 217 LEU A N 1
ATOM 1742 C CA . LEU A 1 217 ? 10.273 -9.610 3.725 1.00 44.66 217 LEU A CA 1
ATOM 1743 C C . LEU A 1 217 ? 11.779 -9.728 3.473 1.00 44.66 217 LEU A C 1
ATOM 1745 O O . LEU A 1 217 ? 12.177 -10.726 2.838 1.00 44.66 217 LEU A O 1
#

Organism: NCBI:txid122

Radius of gyration: 20.84 Å; chains: 1; bounding box: 46×53×58 Å

Foldseek 3Di:
DAWAKKWWDQWQPPNIDIDGQDDADPVDPPRDRGDDDDDDDPVVVVRVVVLVQCVFPPHPNPFDDLNGGYVSWLVSDKIKMKIKDADQDPVNCPPPLSVQQDDPRMKIKMWIWHDPRPDIDSGTQIWIKDFDKDFPPQDDDPVDPADWPVSQCPDPLNVVLQVVLCVVVVDDDIDDPLNRSVSVVSCVVPVVVRIDRPVDIDIDRRPPPRHDPNVVD

InterPro domains:
  IPR027417 P-loop containing nucleoside triphosphate hydrolase [G3DSA:3.40.50.300] (1-197)
  IPR027417 P-loop containing nucleoside triphosphate hydrolase [SSF52540] (1-141)
  IPR041685 Endonuclease GajA/Old nuclease/RecF-like, AAA domain [PF13175] (1-170)
  IPR051396 Bacterial Antiviral Defense Nuclease [PTHR43581] (1-156)

pLDDT: mean 84.43, std 10.82, range [44.66, 97.75]

Secondary structure (DSSP, 8-state):
-EEEEEEEEEETTEEEEEEE-PPP-TTSTT--S-----SS-HHHHHHHHHHHHHHSTTSS--S--GGGSGGG-GGGPPEEEEEEEE---HHHHTSHHHHHH-BTTEEEEEEEE-B-SS-B-SS-EEEEEEEEEEETT----TT-SS--HHHHHH-TTTHHHHHHHHHHHSS-----HHHHHHHHHHHHHH-GGGEEEEEEEEEE--TT-TTTTTTT-